Protein AF-A0A1Z8SU27-F1 (afdb_monomer)

Radius of gyration: 18.66 Å; Cα contacts (8 Å, |Δi|>4): 352; chains: 1; bounding box: 54×37×49 Å

Structure (mmCIF, N/CA/C/O backbone):
data_AF-A0A1Z8SU27-F1
#
_entry.id   AF-A0A1Z8SU27-F1
#
loop_
_atom_site.group_PDB
_atom_site.id
_atom_site.type_symbol
_atom_site.label_atom_id
_atom_site.label_alt_id
_atom_site.label_comp_id
_atom_site.label_asym_id
_atom_site.label_entity_id
_atom_site.label_seq_id
_atom_site.pdbx_PDB_ins_code
_atom_site.Cartn_x
_atom_site.Cartn_y
_atom_site.Cartn_z
_atom_site.occupancy
_atom_site.B_iso_or_equiv
_atom_site.auth_seq_id
_atom_site.auth_comp_id
_atom_site.auth_asym_id
_atom_site.auth_atom_id
_atom_site.pdbx_PDB_model_num
ATOM 1 N N . MET A 1 1 ? -2.869 22.147 20.233 1.00 48.53 1 MET A N 1
ATOM 2 C CA . MET A 1 1 ? -2.548 20.709 20.049 1.00 48.53 1 MET A CA 1
ATOM 3 C C . MET A 1 1 ? -3.812 19.847 19.937 1.00 48.53 1 MET A C 1
ATOM 5 O O . MET A 1 1 ? -3.926 19.130 18.954 1.00 48.53 1 MET A O 1
ATOM 9 N N . GLN A 1 2 ? -4.800 19.984 20.837 1.00 48.59 2 GLN A N 1
ATOM 10 C CA . GLN A 1 2 ? -6.097 19.274 20.761 1.00 48.59 2 GLN A CA 1
ATOM 11 C C . GLN A 1 2 ? -6.908 19.523 19.475 1.00 48.59 2 GLN A C 1
ATOM 13 O O . GLN A 1 2 ? -7.526 18.597 18.966 1.00 48.59 2 GLN A O 1
ATOM 18 N N . THR A 1 3 ? -6.896 20.736 18.916 1.00 48.44 3 THR A N 1
ATOM 19 C CA . THR A 1 3 ? -7.689 21.072 17.716 1.00 48.44 3 THR A CA 1
ATOM 20 C C . THR A 1 3 ? -7.152 20.412 16.448 1.00 48.44 3 THR A C 1
ATOM 22 O O . THR A 1 3 ? -7.935 19.928 15.641 1.00 48.44 3 THR A O 1
ATOM 25 N N . ILE A 1 4 ? -5.823 20.331 16.305 1.00 50.41 4 ILE A N 1
ATOM 26 C CA . ILE A 1 4 ? -5.171 19.597 15.210 1.00 50.41 4 ILE A CA 1
ATOM 27 C C . ILE A 1 4 ? -5.404 18.100 15.396 1.00 50.41 4 ILE A C 1
ATOM 29 O O . ILE A 1 4 ? -5.766 17.433 14.444 1.00 50.41 4 ILE A O 1
ATOM 33 N N . ASP A 1 5 ? -5.274 17.574 16.614 1.00 48.25 5 ASP A N 1
ATOM 34 C CA . ASP A 1 5 ? -5.512 16.153 16.887 1.00 48.25 5 ASP A CA 1
ATOM 35 C C . ASP A 1 5 ? -6.974 15.754 16.612 1.00 48.25 5 ASP A C 1
ATOM 37 O O . ASP A 1 5 ? -7.235 14.725 15.999 1.00 48.25 5 ASP A O 1
ATOM 41 N N . THR A 1 6 ? -7.931 16.614 16.970 1.00 51.00 6 THR A N 1
ATOM 42 C CA . THR A 1 6 ? -9.355 16.418 16.657 1.00 51.00 6 THR A CA 1
ATOM 43 C C . THR A 1 6 ? -9.593 16.514 15.152 1.00 51.00 6 THR A C 1
ATOM 45 O O . THR A 1 6 ? -10.175 15.602 14.584 1.00 51.00 6 THR A O 1
ATOM 48 N N . PHE A 1 7 ? -9.066 17.546 14.485 1.00 47.12 7 PHE A N 1
ATOM 49 C CA . PHE A 1 7 ? -9.164 17.722 13.033 1.00 47.12 7 PHE A CA 1
ATOM 50 C C . PHE A 1 7 ? -8.512 16.575 12.244 1.00 47.12 7 PHE A C 1
ATOM 52 O O . PHE A 1 7 ? -9.068 16.114 11.255 1.00 47.12 7 PHE A O 1
ATOM 59 N N . LEU A 1 8 ? -7.356 16.070 12.671 1.00 46.78 8 LEU A N 1
ATOM 60 C CA . LEU A 1 8 ? -6.697 14.921 12.049 1.00 46.78 8 LEU A CA 1
ATOM 61 C C . LEU A 1 8 ? -7.495 13.634 12.279 1.00 46.78 8 LEU A C 1
ATOM 63 O O . LEU A 1 8 ? -7.583 12.820 11.371 1.00 46.78 8 LEU A O 1
ATOM 67 N N . LYS A 1 9 ? -8.134 13.470 13.444 1.00 49.50 9 LYS A N 1
ATOM 68 C CA . LYS A 1 9 ? -9.037 12.341 13.728 1.00 49.50 9 LYS A CA 1
ATOM 69 C C . LYS A 1 9 ? -10.359 12.415 12.949 1.00 49.50 9 LYS A C 1
ATOM 71 O O . LYS A 1 9 ? -10.924 11.369 12.641 1.00 49.50 9 LYS A O 1
ATOM 76 N N . THR A 1 10 ? -10.869 13.614 12.646 1.00 45.91 10 THR A N 1
ATOM 77 C CA . THR A 1 10 ? -12.199 13.812 12.033 1.00 45.91 10 THR A CA 1
ATOM 78 C C . THR A 1 10 ? -12.185 14.123 10.536 1.00 45.91 10 THR A C 1
ATOM 80 O O . THR A 1 10 ? -13.142 13.782 9.844 1.00 45.91 10 THR A O 1
ATOM 83 N N . THR A 1 11 ? -11.151 14.798 10.031 1.00 38.44 11 THR A N 1
ATOM 84 C CA . THR A 1 11 ? -11.166 15.484 8.721 1.00 38.44 11 THR A CA 1
ATOM 85 C C . THR A 1 11 ? -10.191 14.890 7.717 1.00 38.44 11 THR A C 1
ATOM 87 O O . THR A 1 11 ? -10.484 14.874 6.524 1.00 38.44 11 THR A O 1
ATOM 90 N N . ILE A 1 12 ? -9.065 14.353 8.187 1.00 40.78 12 ILE A N 1
ATOM 91 C CA . ILE A 1 12 ? -8.285 13.380 7.429 1.00 40.78 12 ILE A CA 1
ATOM 92 C C . ILE A 1 12 ? -8.814 12.032 7.897 1.00 40.78 12 ILE A C 1
ATOM 94 O O . ILE A 1 12 ? -8.252 11.465 8.830 1.00 40.78 12 ILE A O 1
ATOM 98 N N . PRO A 1 13 ? -9.921 11.487 7.357 1.00 46.44 13 PRO A N 1
ATOM 99 C CA . PRO A 1 13 ? -10.170 10.084 7.617 1.00 46.44 13 PRO A CA 1
ATOM 100 C C . PRO A 1 13 ? -8.870 9.361 7.259 1.00 46.44 13 PRO A C 1
ATOM 102 O O . PRO A 1 13 ? -8.289 9.657 6.211 1.00 46.44 13 PRO A O 1
ATOM 105 N N . PHE A 1 14 ? -8.429 8.454 8.132 1.00 50.03 14 PHE A N 1
ATOM 106 C CA . PHE A 1 14 ? -7.248 7.570 8.057 1.00 50.03 14 PHE A CA 1
ATOM 107 C C . PHE A 1 14 ? -7.033 6.843 6.700 1.00 50.03 14 PHE A C 1
ATOM 109 O O . PHE A 1 14 ? -6.135 6.037 6.543 1.00 50.03 14 PHE A O 1
ATOM 116 N N . ARG A 1 15 ? -7.903 7.138 5.734 1.00 53.78 15 ARG A N 1
ATOM 117 C CA . ARG A 1 15 ? -8.095 6.688 4.363 1.00 53.78 15 ARG A CA 1
ATOM 118 C C . ARG A 1 15 ? -7.312 7.513 3.327 1.00 53.78 15 ARG A C 1
ATOM 120 O O . ARG A 1 15 ? -7.011 7.001 2.257 1.00 53.78 15 ARG A O 1
ATOM 127 N N . TRP A 1 16 ? -6.996 8.789 3.599 1.00 49.75 16 TRP A N 1
ATOM 128 C CA . TRP A 1 16 ? -6.222 9.627 2.656 1.00 49.75 16 TRP A CA 1
ATOM 129 C C . TRP A 1 16 ? -4.734 9.285 2.654 1.00 49.75 16 TRP A C 1
ATOM 131 O O . TRP A 1 16 ? -4.091 9.363 1.610 1.00 49.75 16 TRP A O 1
ATOM 141 N N . SER A 1 17 ? -4.187 8.879 3.800 1.00 55.53 17 SER A N 1
ATOM 142 C CA . SER A 1 17 ? -2.807 8.406 3.893 1.00 55.53 17 SER A CA 1
ATOM 143 C C . SER A 1 17 ? -2.608 7.112 3.103 1.00 55.53 17 SER A C 1
ATOM 145 O O . SER A 1 17 ? -1.554 6.928 2.514 1.00 55.53 17 SER A O 1
ATOM 147 N N . SER A 1 18 ? -3.641 6.288 2.927 1.00 69.12 18 SER A N 1
ATOM 148 C CA . SER A 1 18 ? -3.547 5.053 2.144 1.00 69.12 18 SER A CA 1
ATOM 149 C C . SER A 1 18 ? -3.312 5.290 0.646 1.00 69.12 18 SER A C 1
ATOM 151 O O . SER A 1 18 ? -2.768 4.421 -0.031 1.00 69.12 18 SER A O 1
ATOM 153 N N . VAL A 1 19 ? -3.617 6.488 0.122 1.00 74.38 19 VAL A N 1
ATOM 154 C CA . VAL A 1 19 ? -3.144 6.913 -1.211 1.00 74.38 19 VAL A CA 1
ATOM 155 C C . VAL A 1 19 ? -1.615 6.893 -1.256 1.00 74.38 19 VAL A C 1
ATOM 157 O O . VAL A 1 19 ? -1.043 6.431 -2.236 1.00 74.38 19 VAL A O 1
ATOM 160 N N . MET A 1 20 ? -0.943 7.326 -0.186 1.00 79.44 20 MET A N 1
ATOM 161 C CA . MET A 1 20 ? 0.520 7.295 -0.088 1.00 79.44 20 MET A CA 1
ATOM 162 C C . MET A 1 20 ? 1.054 5.868 -0.076 1.00 79.44 20 MET A C 1
ATOM 164 O O . MET A 1 20 ? 2.051 5.615 -0.741 1.00 79.44 20 MET A O 1
ATOM 168 N N . ALA A 1 21 ? 0.370 4.929 0.583 1.00 81.50 21 ALA A N 1
ATOM 169 C CA . ALA A 1 21 ? 0.755 3.522 0.534 1.00 81.50 21 ALA A CA 1
ATOM 170 C C . ALA A 1 21 ? 0.698 2.985 -0.907 1.00 81.50 21 ALA A C 1
ATOM 172 O O . ALA A 1 21 ? 1.681 2.439 -1.399 1.00 81.50 21 ALA A O 1
ATOM 173 N N . VAL A 1 22 ? -0.408 3.229 -1.622 1.00 81.75 22 VAL A N 1
ATOM 174 C CA . VAL A 1 22 ? -0.600 2.801 -3.022 1.00 81.75 22 VAL A CA 1
ATOM 175 C C . VAL A 1 22 ? 0.420 3.454 -3.962 1.00 81.75 22 VAL A C 1
ATOM 177 O O . VAL A 1 22 ? 1.033 2.775 -4.787 1.00 81.75 22 VAL A O 1
ATOM 180 N N . LEU A 1 23 ? 0.642 4.763 -3.832 1.00 82.75 23 LEU A N 1
ATOM 181 C CA . LEU A 1 23 ? 1.632 5.485 -4.633 1.00 82.75 23 LEU A CA 1
ATOM 182 C C . LEU A 1 23 ? 3.061 5.041 -4.305 1.00 82.75 23 LEU A C 1
ATOM 184 O O . LEU A 1 23 ? 3.859 4.858 -5.218 1.00 82.75 23 LEU A O 1
ATOM 188 N N . GLY A 1 24 ? 3.383 4.824 -3.031 1.00 84.94 24 GLY A N 1
ATOM 189 C CA . GLY A 1 24 ? 4.675 4.304 -2.593 1.00 84.94 24 GLY A CA 1
ATOM 190 C C . GLY A 1 24 ? 4.941 2.915 -3.167 1.00 84.94 24 GLY A C 1
ATOM 191 O O . GLY A 1 24 ? 5.993 2.687 -3.750 1.00 84.94 24 GLY A O 1
ATOM 192 N N . THR A 1 25 ? 3.954 2.022 -3.128 1.00 86.69 25 THR A N 1
ATOM 193 C CA . THR A 1 25 ? 4.009 0.697 -3.764 1.00 86.69 25 THR A CA 1
ATOM 194 C C . THR A 1 25 ? 4.262 0.778 -5.269 1.00 86.69 25 THR A C 1
ATOM 196 O O . THR A 1 25 ? 5.132 0.075 -5.783 1.00 86.69 25 THR A O 1
ATOM 199 N N . GLY A 1 26 ? 3.552 1.656 -5.985 1.00 84.81 26 GLY A N 1
ATOM 200 C CA . GLY A 1 26 ? 3.792 1.868 -7.415 1.00 84.81 26 GLY A CA 1
ATOM 201 C C . GLY A 1 26 ? 5.179 2.450 -7.701 1.00 84.81 26 GLY A C 1
ATOM 202 O O . GLY A 1 26 ? 5.826 2.057 -8.670 1.00 84.81 26 GLY A O 1
ATOM 203 N N . ALA A 1 27 ? 5.671 3.340 -6.839 1.00 85.81 27 ALA A N 1
ATOM 204 C CA . ALA A 1 27 ? 6.996 3.938 -6.960 1.00 85.81 27 ALA A CA 1
ATOM 205 C C . ALA A 1 27 ? 8.111 2.920 -6.674 1.00 85.81 27 ALA A C 1
ATOM 207 O O . ALA A 1 27 ? 9.101 2.888 -7.398 1.00 85.81 27 ALA A O 1
ATOM 208 N N . MET A 1 28 ? 7.937 2.034 -5.690 1.00 88.75 28 MET A N 1
ATOM 209 C CA . MET A 1 28 ? 8.855 0.917 -5.450 1.00 88.75 28 MET A CA 1
ATOM 210 C C . MET A 1 28 ? 8.963 0.005 -6.675 1.00 88.75 28 MET A C 1
ATOM 212 O O . MET A 1 28 ? 10.067 -0.361 -7.070 1.00 88.75 28 MET A O 1
ATOM 216 N N . ALA A 1 29 ? 7.830 -0.331 -7.300 1.00 86.19 29 ALA A N 1
ATOM 217 C CA . ALA A 1 29 ? 7.818 -1.122 -8.530 1.00 86.19 29 ALA A CA 1
ATOM 218 C C . ALA A 1 29 ? 8.519 -0.391 -9.685 1.00 86.19 29 ALA A C 1
ATOM 220 O O . ALA A 1 29 ? 9.207 -1.019 -10.482 1.00 86.19 29 ALA A O 1
ATOM 221 N N . ARG A 1 30 ? 8.380 0.937 -9.755 1.00 85.69 30 ARG A N 1
ATOM 222 C CA . ARG A 1 30 ? 9.016 1.765 -10.784 1.00 85.69 30 ARG A CA 1
ATOM 223 C C . ARG A 1 30 ? 10.534 1.845 -10.647 1.00 85.69 30 ARG A C 1
ATOM 225 O O . ARG A 1 30 ? 11.230 1.743 -11.648 1.00 85.69 30 ARG A O 1
ATOM 232 N N . TYR A 1 31 ? 11.025 2.116 -9.440 1.00 85.25 31 TYR A N 1
ATOM 233 C CA . TYR A 1 31 ? 12.432 2.464 -9.210 1.00 85.25 31 TYR A CA 1
ATOM 234 C C . TYR A 1 31 ? 13.285 1.273 -8.774 1.00 85.25 31 TYR A C 1
ATOM 236 O O . TYR A 1 31 ? 14.498 1.293 -8.934 1.00 85.25 31 TYR A O 1
ATOM 244 N N . GLY A 1 32 ? 12.673 0.217 -8.240 1.00 79.12 32 GLY A N 1
ATOM 245 C CA . GLY A 1 32 ? 13.415 -0.915 -7.699 1.00 79.12 32 GLY A CA 1
ATOM 246 C C . GLY A 1 32 ? 13.832 -1.981 -8.716 1.00 79.12 32 GLY A C 1
ATOM 247 O O . GLY A 1 32 ? 14.570 -2.898 -8.362 1.00 79.12 32 GLY A O 1
ATOM 248 N N . PHE A 1 33 ? 13.395 -1.905 -9.971 1.00 76.25 33 PHE A N 1
ATOM 249 C CA . PHE A 1 33 ? 13.730 -2.911 -10.982 1.00 76.25 33 PHE A CA 1
ATOM 250 C C . PHE A 1 33 ? 14.268 -2.251 -12.243 1.00 76.25 33 PHE A C 1
ATOM 252 O O . PHE A 1 33 ? 13.741 -1.240 -12.707 1.00 76.25 33 PHE A O 1
ATOM 259 N N . ILE A 1 34 ? 15.333 -2.837 -12.786 1.00 65.81 34 ILE A N 1
ATOM 260 C CA . ILE A 1 34 ? 15.985 -2.365 -14.003 1.00 65.81 34 ILE A CA 1
ATOM 261 C C . ILE A 1 34 ? 15.091 -2.764 -15.179 1.00 65.81 34 ILE A C 1
ATOM 263 O O . ILE A 1 34 ? 14.893 -3.948 -15.433 1.00 65.81 34 ILE A O 1
ATOM 267 N N . SER A 1 35 ? 14.533 -1.783 -15.886 1.00 62.25 35 SER A N 1
ATOM 268 C CA . SER A 1 35 ? 13.802 -2.032 -17.129 1.00 62.25 35 SER A CA 1
ATOM 269 C C . SER A 1 35 ? 14.654 -1.615 -18.321 1.00 62.25 35 SER A C 1
ATOM 271 O O . SER A 1 35 ? 14.887 -0.427 -18.540 1.00 62.25 35 SER A O 1
ATOM 273 N N . GLU A 1 36 ? 15.113 -2.596 -19.098 1.00 53.69 36 GLU A N 1
ATOM 274 C CA . GLU A 1 36 ? 15.841 -2.358 -20.351 1.00 53.69 36 GLU A CA 1
ATOM 275 C C . GLU A 1 36 ? 14.906 -2.205 -21.564 1.00 53.69 36 GLU A C 1
ATOM 277 O O . GLU A 1 36 ? 15.321 -1.688 -22.599 1.00 53.69 36 GLU A O 1
ATOM 282 N N . SER A 1 37 ? 13.640 -2.635 -21.461 1.00 54.59 37 SER A N 1
ATOM 283 C CA . SER A 1 37 ? 12.753 -2.797 -22.628 1.00 54.59 37 SER A CA 1
ATOM 284 C C . SER A 1 37 ? 11.360 -2.177 -22.502 1.00 54.59 37 SER A C 1
ATOM 286 O O . SER A 1 37 ? 10.660 -2.065 -23.508 1.00 54.59 37 SER A O 1
ATOM 288 N N . SER A 1 38 ? 10.943 -1.714 -21.321 1.00 53.34 38 SER A N 1
ATOM 289 C CA . SER A 1 38 ? 9.609 -1.142 -21.131 1.00 53.34 38 SER A CA 1
ATOM 290 C C . SER A 1 38 ? 9.687 0.284 -20.597 1.00 53.34 38 SER A C 1
ATOM 292 O O . SER A 1 38 ? 10.311 0.577 -19.579 1.00 53.34 38 SER A O 1
ATOM 294 N N . GLN A 1 39 ? 9.027 1.210 -21.291 1.00 62.00 39 GLN A N 1
ATOM 295 C CA . GLN A 1 39 ? 8.762 2.528 -20.732 1.00 62.00 39 GLN A CA 1
ATOM 296 C C . GLN A 1 39 ? 7.482 2.423 -19.892 1.00 62.00 39 GLN A C 1
ATOM 298 O O . GLN A 1 39 ? 6.396 2.383 -20.485 1.00 62.00 39 GLN A O 1
ATOM 303 N N . PRO A 1 40 ? 7.560 2.382 -18.544 1.00 68.19 40 PRO A N 1
ATOM 304 C CA . PRO A 1 40 ? 6.367 2.343 -17.708 1.00 68.19 40 PRO A CA 1
ATOM 305 C C . PRO A 1 40 ? 5.448 3.526 -18.032 1.00 68.19 40 PRO A C 1
ATOM 307 O O . PRO A 1 40 ? 5.871 4.543 -18.608 1.00 68.19 40 PRO A O 1
ATOM 310 N N . ILE A 1 41 ? 4.172 3.414 -17.649 1.00 73.44 41 ILE A N 1
ATOM 311 C CA . ILE A 1 41 ? 3.230 4.538 -17.739 1.00 73.44 41 ILE A CA 1
ATOM 312 C C . ILE A 1 41 ? 3.916 5.767 -17.111 1.00 73.44 41 ILE A C 1
ATOM 314 O O . ILE A 1 41 ? 4.534 5.637 -16.046 1.00 73.44 41 ILE A O 1
ATOM 318 N N . PRO A 1 42 ? 3.917 6.948 -17.761 1.00 81.25 42 PRO A N 1
ATOM 319 C CA . PRO A 1 42 ? 4.563 8.122 -17.195 1.00 81.25 42 PRO A CA 1
ATOM 320 C C . PRO A 1 42 ? 4.004 8.383 -15.797 1.00 81.25 42 PRO A C 1
ATOM 322 O O . PRO A 1 42 ? 2.789 8.467 -15.626 1.00 81.25 42 PRO A O 1
ATOM 325 N N . TRP A 1 43 ? 4.893 8.518 -14.810 1.00 78.56 43 TRP A N 1
ATOM 326 C CA . TRP A 1 43 ? 4.524 8.549 -13.393 1.00 78.56 43 TRP A CA 1
ATOM 327 C C . TRP A 1 43 ? 3.373 9.512 -13.046 1.00 78.56 43 TRP A C 1
ATOM 329 O O . TRP A 1 43 ? 2.485 9.099 -12.302 1.00 78.56 43 TRP A O 1
ATOM 339 N N . PRO A 1 44 ? 3.284 10.730 -13.627 1.00 80.75 44 PRO A N 1
ATOM 340 C CA . PRO A 1 44 ? 2.148 11.618 -13.379 1.00 80.75 44 PRO A CA 1
ATOM 341 C C . PRO A 1 44 ? 0.782 11.002 -13.719 1.00 80.75 44 PRO A C 1
ATOM 343 O O . PRO A 1 44 ? -0.184 11.239 -13.002 1.00 80.75 44 PRO A O 1
ATOM 346 N N . HIS A 1 45 ? 0.699 10.175 -14.767 1.00 80.06 45 HIS A N 1
ATOM 347 C CA . HIS A 1 45 ? -0.541 9.511 -15.179 1.00 80.06 45 HIS A CA 1
ATOM 348 C C . HIS A 1 45 ? -0.906 8.387 -14.203 1.00 80.06 45 HIS A C 1
ATOM 350 O O . HIS A 1 45 ? -2.052 8.308 -13.763 1.00 80.06 45 HIS A O 1
ATOM 356 N N . SER A 1 46 ? 0.074 7.571 -13.790 1.00 75.69 46 SER A N 1
ATOM 357 C CA . SER A 1 46 ? -0.127 6.538 -12.764 1.00 75.69 46 SER A CA 1
ATOM 358 C C . SER A 1 46 ? -0.586 7.159 -11.443 1.00 75.69 46 SER A C 1
ATOM 360 O O . SER A 1 46 ? -1.556 6.692 -10.853 1.00 75.69 46 SER A O 1
ATOM 362 N N . VAL A 1 47 ? 0.035 8.265 -11.013 1.00 80.62 47 VAL A N 1
ATOM 363 C CA . VAL A 1 47 ? -0.369 9.009 -9.808 1.00 80.62 47 VAL A CA 1
ATOM 364 C C . VAL A 1 47 ? -1.807 9.506 -9.923 1.00 80.62 47 VAL A C 1
ATOM 366 O O . VAL A 1 47 ? -2.590 9.335 -8.987 1.00 80.62 47 VAL A O 1
ATOM 369 N N . PHE A 1 48 ? -2.169 10.097 -11.063 1.00 79.81 48 PHE A N 1
ATOM 370 C CA . PHE A 1 48 ? -3.493 10.676 -11.282 1.00 79.81 48 PHE A CA 1
ATOM 371 C C . PHE A 1 48 ? -4.599 9.615 -11.224 1.00 79.81 48 PHE A C 1
ATOM 373 O O . PHE A 1 48 ? -5.606 9.798 -10.535 1.00 79.81 48 PHE A O 1
ATOM 380 N N . VAL A 1 49 ? -4.384 8.473 -11.880 1.00 78.00 49 VAL A N 1
ATOM 381 C CA . VAL A 1 49 ? -5.327 7.346 -11.900 1.00 78.00 49 VAL A CA 1
ATOM 382 C C . VAL A 1 49 ? -5.412 6.679 -10.526 1.00 78.00 49 VAL A C 1
ATOM 384 O O . VAL A 1 49 ? -6.505 6.582 -9.963 1.00 78.00 49 VAL A O 1
ATOM 387 N N . LEU A 1 50 ? -4.278 6.278 -9.943 1.00 77.88 50 LEU A N 1
ATOM 388 C CA . LEU A 1 50 ? -4.242 5.564 -8.661 1.00 77.88 50 LEU A CA 1
ATOM 389 C C . LEU A 1 50 ? -4.835 6.401 -7.525 1.00 77.88 50 LEU A C 1
ATOM 391 O O . LEU A 1 50 ? -5.630 5.883 -6.738 1.00 77.88 50 LEU A O 1
ATOM 395 N N . SER A 1 51 ? -4.526 7.699 -7.467 1.00 79.62 51 SER A N 1
ATOM 396 C CA . SER A 1 51 ? -5.095 8.596 -6.452 1.00 79.62 51 SER A CA 1
ATOM 397 C C . SER A 1 51 ? -6.611 8.714 -6.608 1.00 79.62 51 SER A C 1
ATOM 399 O O . SER A 1 51 ? -7.344 8.561 -5.633 1.00 79.62 51 SER A O 1
ATOM 401 N N . SER A 1 52 ? -7.101 8.914 -7.835 1.00 77.69 52 SER A N 1
ATOM 402 C CA . SER A 1 52 ? -8.537 9.084 -8.099 1.00 77.69 52 SER A CA 1
ATOM 403 C C . SER A 1 52 ? -9.350 7.843 -7.723 1.00 77.69 52 SER A C 1
ATOM 405 O O . SER A 1 52 ? -10.404 7.958 -7.094 1.00 77.69 52 SER A O 1
ATOM 407 N N . PHE A 1 53 ? -8.849 6.647 -8.044 1.00 73.94 53 PHE A N 1
ATOM 408 C CA . PHE A 1 53 ? -9.520 5.397 -7.682 1.00 73.94 53 PHE A CA 1
ATOM 409 C C . PHE A 1 53 ? -9.422 5.057 -6.206 1.00 73.94 53 PHE A C 1
ATOM 411 O O . PHE A 1 53 ? -10.403 4.587 -5.635 1.00 73.94 53 PHE A O 1
ATOM 418 N N . THR A 1 54 ? -8.281 5.327 -5.574 1.00 75.81 54 THR A N 1
ATOM 419 C CA . THR A 1 54 ? -8.137 5.127 -4.129 1.00 75.81 54 THR A CA 1
ATOM 420 C C . THR A 1 54 ? -9.176 5.973 -3.388 1.00 75.81 54 THR A C 1
ATOM 422 O O . THR A 1 54 ? -9.906 5.457 -2.543 1.00 75.81 54 THR A O 1
ATOM 425 N N . LEU A 1 55 ? -9.359 7.238 -3.784 1.00 75.00 55 LEU A N 1
ATOM 426 C CA . LEU A 1 55 ? -10.399 8.104 -3.218 1.00 75.00 55 LEU A CA 1
ATOM 427 C C . LEU A 1 55 ? -11.816 7.586 -3.472 1.00 75.00 55 LEU A C 1
ATOM 429 O O . LEU A 1 55 ? -12.621 7.548 -2.541 1.00 75.00 55 LEU A O 1
ATOM 433 N N . LEU A 1 56 ? -12.122 7.160 -4.701 1.00 75.88 56 LEU A N 1
ATOM 434 C CA . LEU A 1 56 ? -13.420 6.572 -5.041 1.00 75.88 56 LEU A CA 1
ATOM 435 C C . LEU A 1 56 ? -13.739 5.354 -4.162 1.00 75.88 56 LEU A C 1
ATOM 437 O O . LEU A 1 56 ? -14.824 5.274 -3.584 1.00 75.88 56 LEU A O 1
ATOM 441 N N . ILE A 1 57 ? -12.790 4.428 -4.040 1.00 73.19 57 ILE A N 1
ATOM 442 C CA . ILE A 1 57 ? -12.946 3.195 -3.267 1.00 73.19 57 ILE A CA 1
ATOM 443 C C . ILE A 1 57 ? -13.200 3.507 -1.792 1.00 73.19 57 ILE A C 1
ATOM 445 O O . ILE A 1 57 ? -14.138 2.969 -1.204 1.00 73.19 57 ILE A O 1
ATOM 449 N N . TYR A 1 58 ? -12.440 4.427 -1.200 1.00 72.06 58 TYR A N 1
ATOM 450 C CA . TYR A 1 58 ? -12.649 4.798 0.198 1.00 72.06 58 TYR A CA 1
ATOM 451 C C . TYR A 1 58 ? -13.982 5.502 0.456 1.00 72.06 58 TYR A C 1
ATOM 453 O O . TYR A 1 58 ? -14.543 5.343 1.547 1.00 72.06 58 TYR A O 1
ATOM 461 N N . GLN A 1 59 ? -14.504 6.264 -0.510 1.00 70.56 59 GLN A N 1
ATOM 462 C CA . GLN A 1 59 ? -15.848 6.845 -0.415 1.00 70.56 59 GLN A CA 1
ATOM 463 C C . GLN A 1 59 ? -16.930 5.767 -0.512 1.00 70.56 59 GLN A C 1
ATOM 465 O O . GLN A 1 59 ? -17.865 5.770 0.293 1.00 70.56 59 GLN A O 1
ATOM 470 N N . LEU A 1 60 ? -16.782 4.819 -1.443 1.00 71.56 60 LEU A N 1
ATOM 471 C CA . LEU A 1 60 ? -17.696 3.686 -1.600 1.00 71.56 60 LEU A CA 1
ATOM 472 C C . LEU A 1 60 ? -17.764 2.862 -0.313 1.00 71.56 60 LEU A C 1
ATOM 474 O O . LEU A 1 60 ? -18.845 2.621 0.219 1.00 71.56 60 LEU A O 1
ATOM 478 N N . ASP A 1 61 ? -16.603 2.513 0.232 1.00 67.62 61 ASP A N 1
ATOM 479 C CA . ASP A 1 61 ? -16.470 1.802 1.497 1.00 67.62 61 ASP A CA 1
ATOM 480 C C . ASP A 1 61 ? -17.182 2.515 2.659 1.00 67.62 61 ASP A C 1
ATOM 482 O O . ASP A 1 61 ? -17.893 1.901 3.454 1.00 67.62 61 ASP A O 1
ATOM 486 N N . SER A 1 62 ? -17.032 3.839 2.733 1.00 65.69 62 SER A N 1
ATOM 487 C CA . SER A 1 62 ? -17.653 4.652 3.779 1.00 65.69 62 SER A CA 1
ATOM 488 C C . SER A 1 62 ? -19.179 4.601 3.740 1.00 65.69 62 SER A C 1
ATOM 490 O O . SER A 1 62 ? -19.835 4.660 4.779 1.00 65.69 62 SER A O 1
ATOM 492 N N . ILE A 1 63 ? -19.746 4.519 2.538 1.00 66.38 63 ILE A N 1
ATOM 493 C CA . ILE A 1 63 ? -21.191 4.427 2.329 1.00 66.38 63 ILE A CA 1
ATOM 494 C C . ILE A 1 63 ? -21.681 3.020 2.664 1.00 66.38 63 ILE A C 1
ATOM 496 O O . ILE A 1 63 ? -22.687 2.892 3.357 1.00 66.38 63 ILE A O 1
ATOM 500 N N . LEU A 1 64 ? -20.954 1.978 2.249 1.00 67.00 64 LEU A N 1
ATOM 501 C CA . LEU A 1 64 ? -21.302 0.588 2.556 1.00 67.00 64 LEU A CA 1
ATOM 502 C C . LEU A 1 64 ? -21.343 0.323 4.069 1.00 67.00 64 LEU A C 1
ATOM 504 O O . LEU A 1 64 ? -22.341 -0.196 4.561 1.00 67.00 64 LEU A O 1
ATOM 508 N N . GLY A 1 65 ? -20.341 0.777 4.830 1.00 62.84 65 GLY A N 1
ATOM 509 C CA . GLY A 1 65 ? -20.337 0.610 6.292 1.00 62.84 65 GLY A CA 1
ATOM 510 C C . GLY A 1 65 ? -21.474 1.352 7.017 1.00 62.84 65 GLY A C 1
ATOM 511 O O . GLY A 1 65 ? -21.937 0.924 8.076 1.00 62.84 65 GLY A O 1
ATOM 512 N N . LEU A 1 66 ? -21.971 2.454 6.445 1.00 62.56 66 LEU A N 1
ATOM 513 C CA . LEU A 1 66 ? -23.141 3.164 6.973 1.00 62.56 66 LEU A CA 1
ATOM 514 C C . LEU A 1 66 ? -24.455 2.436 6.665 1.00 62.56 66 LEU A C 1
ATOM 516 O O . LEU A 1 66 ? -25.359 2.431 7.497 1.00 62.56 66 LEU A O 1
ATOM 520 N N . LEU A 1 67 ? -24.562 1.816 5.489 1.00 63.75 67 LEU A N 1
ATOM 521 C CA . LEU A 1 67 ? -25.743 1.045 5.090 1.00 63.75 67 LEU A CA 1
ATOM 522 C C . LEU A 1 67 ? -25.924 -0.219 5.941 1.00 63.75 67 LEU A C 1
ATOM 524 O O . LEU A 1 67 ? -27.056 -0.623 6.192 1.00 63.75 67 LEU A O 1
ATOM 528 N N . GLU A 1 68 ? -24.832 -0.806 6.434 1.00 62.03 68 GLU A N 1
ATOM 529 C CA . GLU A 1 68 ? -24.872 -1.957 7.345 1.00 62.03 68 GLU A CA 1
ATOM 530 C C . GLU A 1 68 ? -25.319 -1.600 8.774 1.00 62.03 68 GLU A C 1
ATOM 532 O O . GLU A 1 68 ? -25.750 -2.483 9.515 1.00 62.03 68 GLU A O 1
ATOM 537 N N . SER A 1 69 ? -25.225 -0.329 9.191 1.00 54.28 69 SER A N 1
ATOM 538 C CA . SER A 1 69 ? -25.303 0.042 10.611 1.00 54.28 69 SER A CA 1
ATOM 539 C C . SER A 1 69 ? -26.618 0.671 11.096 1.00 54.28 69 SER A C 1
ATOM 541 O O . SER A 1 69 ? -26.770 0.708 12.317 1.00 54.28 69 SER A O 1
ATOM 543 N N . ARG A 1 70 ? -27.565 1.119 10.234 1.00 53.69 70 ARG A N 1
ATOM 544 C CA . ARG A 1 70 ? -28.991 1.487 10.546 1.00 53.69 70 ARG A CA 1
ATOM 545 C C . ARG A 1 70 ? -29.693 2.243 9.386 1.00 53.69 70 ARG A C 1
ATOM 547 O O . ARG A 1 70 ? -29.009 2.691 8.468 1.00 53.69 70 ARG A O 1
ATOM 554 N N . PRO A 1 71 ? -31.040 2.432 9.407 1.00 52.59 71 PRO A N 1
ATOM 555 C CA . PRO A 1 71 ? -31.762 3.133 8.345 1.00 52.59 71 PRO A CA 1
ATOM 556 C C . PRO A 1 71 ? -31.406 4.623 8.287 1.00 52.59 71 PRO A C 1
ATOM 558 O O . PRO A 1 71 ? -31.092 5.281 9.278 1.00 52.59 71 PRO A O 1
ATOM 561 N N . VAL A 1 72 ? -31.437 5.136 7.068 1.00 53.72 72 VAL A N 1
ATOM 562 C CA . VAL A 1 72 ? -30.583 6.214 6.585 1.00 53.72 72 VAL A CA 1
ATOM 563 C C . VAL A 1 72 ? -31.211 7.612 6.705 1.00 53.72 72 VAL A C 1
ATOM 565 O O . VAL A 1 72 ? -32.271 7.871 6.142 1.00 53.72 72 VAL A O 1
ATOM 568 N N . SER A 1 73 ? -30.496 8.543 7.350 1.00 58.06 73 SER A N 1
ATOM 569 C CA . SER A 1 73 ? -30.792 9.986 7.425 1.00 58.06 73 SER A CA 1
ATOM 570 C C . SER A 1 73 ? -30.074 10.812 6.331 1.00 58.06 73 SER A C 1
ATOM 572 O O . SER A 1 73 ? -29.314 10.285 5.513 1.00 58.06 73 SER A O 1
ATOM 574 N N . ALA A 1 74 ? -30.282 12.138 6.316 1.00 53.53 74 ALA A N 1
ATOM 575 C CA . ALA A 1 74 ? -29.722 13.100 5.350 1.00 53.53 74 ALA A CA 1
ATOM 576 C C . ALA A 1 74 ? -28.189 13.019 5.131 1.00 53.53 74 ALA A C 1
ATOM 578 O O . ALA A 1 74 ? -27.703 13.421 4.070 1.00 53.53 74 ALA A O 1
ATOM 579 N N . LEU A 1 75 ? -27.436 12.449 6.081 1.00 56.44 75 LEU A N 1
ATOM 580 C CA . LEU A 1 75 ? -25.981 12.259 6.004 1.00 56.44 75 LEU A CA 1
ATOM 581 C C . LEU A 1 75 ? -25.551 11.401 4.795 1.00 56.44 75 LEU A C 1
ATOM 583 O O . LEU A 1 75 ? -24.523 11.658 4.169 1.00 56.44 75 LEU A O 1
ATOM 587 N N . ILE A 1 76 ? -26.360 10.408 4.423 1.00 61.00 76 ILE A N 1
ATOM 588 C CA . ILE A 1 76 ? -26.040 9.477 3.328 1.00 61.00 76 ILE A CA 1
ATOM 589 C C . ILE A 1 76 ? -26.358 10.090 1.965 1.00 61.00 76 ILE A C 1
ATOM 591 O O . ILE A 1 76 ? -25.627 9.839 1.009 1.00 61.00 76 ILE A O 1
ATOM 595 N N . LYS A 1 77 ? -27.358 10.984 1.872 1.00 60.41 77 LYS A N 1
ATOM 596 C CA . LYS A 1 77 ? -27.595 11.781 0.652 1.00 60.41 77 LYS A CA 1
ATOM 597 C C . LYS A 1 77 ? -26.390 12.667 0.319 1.00 60.41 77 LYS A C 1
ATOM 599 O O . LYS A 1 77 ? -26.025 12.772 -0.850 1.00 60.41 77 LYS A O 1
ATOM 604 N N . GLY A 1 78 ? -25.752 13.267 1.329 1.00 59.97 78 GLY A N 1
ATOM 605 C CA . GLY A 1 78 ? -24.519 14.042 1.155 1.00 59.97 78 GLY A CA 1
ATOM 606 C C . GLY A 1 78 ? -23.362 13.188 0.628 1.00 59.97 78 GLY A C 1
ATOM 607 O O . GLY A 1 78 ? -22.728 13.555 -0.358 1.00 59.97 78 GLY A O 1
ATOM 608 N N . ARG A 1 79 ? -23.132 12.010 1.222 1.00 67.44 79 ARG A N 1
ATOM 609 C CA . ARG A 1 79 ? -22.056 11.091 0.805 1.00 67.44 79 ARG A CA 1
ATOM 610 C C . ARG A 1 79 ? -22.285 10.464 -0.573 1.00 67.44 79 ARG A C 1
ATOM 612 O O . ARG A 1 79 ? -21.332 10.335 -1.331 1.00 67.44 79 ARG A O 1
ATOM 619 N N . HIS A 1 80 ? -23.529 10.172 -0.957 1.00 69.19 80 HIS A N 1
ATOM 620 C CA . HIS A 1 80 ? -23.850 9.695 -2.310 1.00 69.19 80 HIS A CA 1
ATOM 621 C C . HIS A 1 80 ? -23.441 10.685 -3.406 1.00 69.19 80 HIS A C 1
ATOM 623 O O . HIS A 1 80 ? -22.922 10.274 -4.440 1.00 69.19 80 HIS A O 1
ATOM 629 N N . ARG A 1 81 ? -23.639 11.991 -3.184 1.00 71.25 81 ARG A N 1
ATOM 630 C CA . ARG A 1 81 ? -23.204 13.025 -4.138 1.00 71.25 81 ARG A CA 1
ATOM 631 C C . ARG A 1 81 ? -21.684 13.041 -4.293 1.00 71.25 81 ARG A C 1
ATOM 633 O O . ARG A 1 81 ? -21.197 13.120 -5.415 1.00 71.25 81 ARG A O 1
ATOM 640 N N . TRP A 1 82 ? -20.952 12.900 -3.187 1.00 70.94 82 TRP A N 1
ATOM 641 C CA . TRP A 1 82 ? -19.493 12.777 -3.208 1.00 70.94 82 TRP A CA 1
ATOM 642 C C . TRP A 1 82 ? -19.020 11.511 -3.920 1.00 70.94 82 TRP A C 1
ATOM 644 O O . TRP A 1 82 ? -18.086 11.591 -4.704 1.00 70.94 82 TRP A O 1
ATOM 654 N N . LEU A 1 83 ? -19.691 10.373 -3.726 1.00 75.00 83 LEU A N 1
ATOM 655 C CA . LEU A 1 83 ? -19.379 9.137 -4.448 1.00 75.00 83 LEU A CA 1
ATOM 656 C C . LEU A 1 83 ? -19.542 9.303 -5.963 1.00 75.00 83 LEU A C 1
ATOM 658 O O . LEU A 1 83 ? -18.653 8.921 -6.719 1.00 75.00 83 LEU A O 1
ATOM 662 N N . ILE A 1 84 ? -20.656 9.900 -6.400 1.00 75.06 84 ILE A N 1
ATOM 663 C CA . ILE A 1 84 ? -20.909 10.185 -7.820 1.00 75.06 84 ILE A CA 1
ATOM 664 C C . ILE A 1 84 ? -19.824 11.116 -8.370 1.00 75.06 84 ILE A C 1
ATOM 666 O O . ILE A 1 84 ? -19.265 10.850 -9.431 1.00 75.06 84 ILE A O 1
ATOM 670 N N . PHE A 1 85 ? -19.480 12.169 -7.628 1.00 77.19 85 PHE A N 1
ATOM 671 C CA . PHE A 1 85 ? -18.423 13.103 -8.006 1.00 77.19 85 PHE A CA 1
ATOM 672 C C . PHE A 1 85 ? -17.048 12.425 -8.110 1.00 77.19 85 PHE A C 1
ATOM 674 O O . PHE A 1 85 ? -16.368 12.578 -9.121 1.00 77.19 85 PHE A O 1
ATOM 681 N N . SER A 1 86 ? -16.649 11.619 -7.121 1.00 76.50 86 SER A N 1
ATOM 682 C CA . SER A 1 86 ? -15.395 10.854 -7.155 1.00 76.50 86 SER A CA 1
ATOM 683 C C . SER A 1 86 ? -15.366 9.840 -8.297 1.00 76.50 86 SER A C 1
ATOM 685 O O . SER A 1 86 ? -14.319 9.641 -8.907 1.00 76.50 86 SER A O 1
ATOM 687 N N . CYS A 1 87 ? -16.506 9.225 -8.621 1.00 80.25 87 CYS A N 1
ATOM 688 C CA . CYS A 1 87 ? -16.624 8.303 -9.748 1.00 80.25 87 CYS A CA 1
ATOM 689 C C . CYS A 1 87 ? -16.418 9.041 -11.073 1.00 80.25 87 CYS A C 1
ATOM 691 O O . CYS A 1 87 ? -15.633 8.601 -11.909 1.00 80.25 87 CYS A O 1
ATOM 693 N N . PHE A 1 88 ? -17.050 10.205 -11.225 1.00 81.38 88 PHE A N 1
ATOM 694 C CA . PHE A 1 88 ? -16.883 11.059 -12.394 1.00 81.38 88 PHE A CA 1
ATOM 695 C C . PHE A 1 88 ? -15.433 11.534 -12.563 1.00 81.38 88 PHE A C 1
ATOM 697 O O . PHE A 1 88 ? -14.892 11.441 -13.662 1.00 81.38 88 PHE A O 1
ATOM 704 N N . ILE A 1 89 ? -14.773 11.955 -11.476 1.00 80.12 89 ILE A N 1
ATOM 705 C CA . ILE A 1 89 ? -13.341 12.289 -11.494 1.00 80.12 89 ILE A CA 1
ATOM 706 C C . ILE A 1 89 ? -12.521 11.083 -11.951 1.00 80.12 89 ILE A C 1
ATOM 708 O O . ILE A 1 89 ? -11.763 11.207 -12.906 1.00 80.12 89 ILE A O 1
ATOM 712 N N . ALA A 1 90 ? -12.686 9.913 -11.327 1.00 80.50 90 ALA A N 1
ATOM 713 C CA . ALA A 1 90 ? -11.919 8.721 -11.687 1.00 80.50 90 ALA A CA 1
ATOM 714 C C . ALA A 1 90 ? -12.097 8.337 -13.166 1.00 80.50 90 ALA A C 1
ATOM 716 O O . ALA A 1 90 ? -11.119 7.991 -13.834 1.00 80.50 90 ALA A O 1
ATOM 717 N N . LEU A 1 91 ? -13.314 8.465 -13.705 1.00 82.00 91 LEU A N 1
ATOM 718 C CA . LEU A 1 91 ? -13.610 8.232 -15.120 1.00 82.00 91 LEU A CA 1
ATOM 719 C C . LEU A 1 91 ? -12.928 9.251 -16.038 1.00 82.00 91 LEU A C 1
ATOM 721 O O . LEU A 1 91 ? -12.312 8.841 -17.024 1.00 82.00 91 LEU A O 1
ATOM 725 N N . ILE A 1 92 ? -12.983 10.548 -15.717 1.00 81.19 92 ILE A N 1
ATOM 726 C CA . ILE A 1 92 ? -12.274 11.590 -16.480 1.00 81.19 92 ILE A CA 1
ATOM 727 C C . ILE A 1 92 ? -10.774 11.317 -16.470 1.00 81.19 92 ILE A C 1
ATOM 729 O O . ILE A 1 92 ? -10.159 11.298 -17.532 1.00 81.19 92 ILE A O 1
ATOM 733 N N . CYS A 1 93 ? -10.193 11.064 -15.296 1.00 81.62 93 CYS A N 1
ATOM 734 C CA . CYS A 1 93 ? -8.765 10.808 -15.141 1.00 81.62 93 CYS A CA 1
ATOM 735 C C . CYS A 1 93 ? -8.315 9.610 -15.980 1.00 81.62 93 CYS A C 1
ATOM 737 O O . CYS A 1 93 ? -7.320 9.696 -16.697 1.00 81.62 93 CYS A O 1
ATOM 739 N N . SER A 1 94 ? -9.080 8.518 -15.934 1.00 78.88 94 SER A N 1
ATOM 740 C CA . SER A 1 94 ? -8.807 7.301 -16.706 1.00 78.88 94 SER A CA 1
ATOM 741 C C . SER A 1 94 ? -8.909 7.549 -18.205 1.00 78.88 94 SER A C 1
ATOM 743 O O . SER A 1 94 ? -8.001 7.201 -18.950 1.00 78.88 94 SER A O 1
ATOM 745 N N . THR A 1 95 ? -9.988 8.201 -18.639 1.00 81.50 95 THR A N 1
ATOM 746 C CA . THR A 1 95 ? -10.250 8.497 -20.052 1.00 81.50 95 THR A CA 1
ATOM 747 C C . THR A 1 95 ? -9.177 9.421 -20.622 1.00 81.50 95 THR A C 1
ATOM 749 O O . THR A 1 95 ? -8.614 9.139 -21.675 1.00 81.50 95 THR A O 1
ATOM 752 N N . TYR A 1 96 ? -8.831 10.481 -19.890 1.00 81.94 96 TYR A N 1
ATOM 753 C CA . TYR A 1 96 ? -7.755 11.405 -20.242 1.00 81.94 96 TYR A CA 1
ATOM 754 C C . TYR A 1 96 ? -6.412 10.681 -20.389 1.00 81.94 96 TYR A C 1
ATOM 756 O O . TYR A 1 96 ? -5.708 10.876 -21.377 1.00 81.94 96 TYR A O 1
ATOM 764 N N . CYS A 1 97 ? -6.084 9.784 -19.455 1.00 79.31 97 CYS A N 1
ATOM 765 C CA . CYS A 1 97 ? -4.861 8.990 -19.534 1.00 79.31 97 CYS A CA 1
ATOM 766 C C . CYS A 1 97 ? -4.877 8.016 -20.723 1.00 79.31 97 CYS A C 1
ATOM 768 O O . CYS A 1 97 ? -3.866 7.898 -21.407 1.00 79.31 97 CYS A O 1
ATOM 770 N N . CYS A 1 98 ? -6.009 7.375 -21.030 1.00 78.56 98 CYS A N 1
ATOM 771 C CA . CYS A 1 98 ? -6.144 6.518 -22.213 1.00 78.56 98 CYS A CA 1
ATOM 772 C C . CYS A 1 98 ? -5.928 7.275 -23.534 1.00 78.56 98 CYS A C 1
ATOM 774 O O . CYS A 1 98 ? -5.407 6.685 -24.475 1.00 78.56 98 CYS A O 1
ATOM 776 N N . PHE A 1 99 ? -6.308 8.556 -23.612 1.00 80.56 99 PHE A N 1
ATOM 777 C CA . PHE A 1 99 ? -6.101 9.384 -24.807 1.00 80.56 99 PHE A CA 1
ATOM 778 C C . PHE A 1 99 ? -4.654 9.853 -24.991 1.00 80.56 99 PHE A C 1
ATOM 780 O O . PHE A 1 99 ? -4.230 10.082 -26.121 1.00 80.56 99 PHE A O 1
ATOM 787 N N . LEU A 1 100 ? -3.903 10.018 -23.900 1.00 80.19 100 LEU A N 1
ATOM 788 C CA . LEU A 1 100 ? -2.519 10.499 -23.947 1.00 80.19 100 LEU A CA 1
ATOM 789 C C . LEU A 1 100 ? -1.482 9.381 -24.067 1.00 80.19 100 LEU A C 1
ATOM 791 O O . LEU A 1 100 ? -0.343 9.638 -24.459 1.00 80.19 100 LEU A O 1
ATOM 795 N N . LEU A 1 101 ? -1.844 8.154 -23.697 1.00 77.50 101 LEU A N 1
ATOM 796 C CA . LEU A 1 101 ? -0.925 7.026 -23.713 1.00 77.50 101 LEU A CA 1
ATOM 797 C C . LEU A 1 101 ? -0.860 6.367 -25.100 1.00 77.50 101 LEU A C 1
ATOM 799 O O . LEU A 1 101 ? -1.894 6.163 -25.737 1.00 77.50 101 LEU A O 1
ATOM 803 N N . PRO A 1 102 ? 0.340 5.959 -25.555 1.00 77.56 102 PRO A N 1
ATOM 804 C CA . PRO A 1 102 ? 0.475 5.047 -26.687 1.00 77.56 102 PRO A CA 1
ATOM 805 C C . PRO A 1 102 ? -0.318 3.755 -26.445 1.00 77.56 102 PRO A C 1
ATOM 807 O O . PRO A 1 102 ? -0.390 3.285 -25.308 1.00 77.56 102 PRO A O 1
ATOM 810 N N . SER A 1 103 ? -0.847 3.147 -27.511 1.00 73.94 103 SER A N 1
ATOM 811 C CA . SER A 1 103 ? -1.705 1.947 -27.460 1.00 73.94 103 SER A CA 1
ATOM 812 C C . SER A 1 103 ? -1.126 0.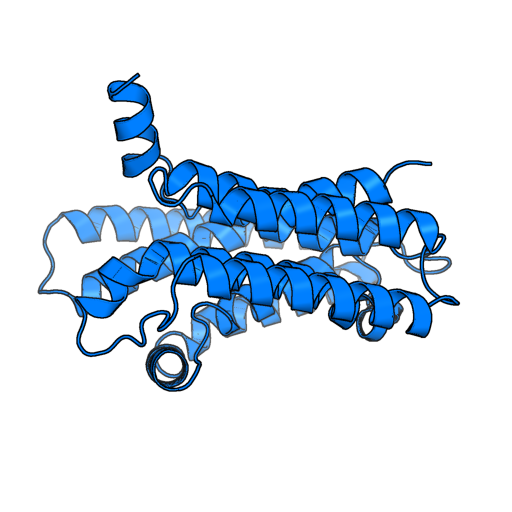803 -26.619 1.00 73.94 103 SER A C 1
ATOM 814 O O . SER A 1 103 ? -1.851 0.171 -25.851 1.00 73.94 103 SER A O 1
ATOM 816 N N . GLU A 1 104 ? 0.188 0.589 -26.698 1.00 71.50 104 GLU A N 1
ATOM 817 C CA . GLU A 1 104 ? 0.926 -0.412 -25.916 1.00 71.50 104 GLU A CA 1
ATOM 818 C C . GLU A 1 104 ? 0.806 -0.190 -24.397 1.00 71.50 104 GLU A C 1
ATOM 820 O O . GLU A 1 104 ? 0.719 -1.146 -23.629 1.00 71.50 104 GLU A O 1
ATOM 825 N N . ARG A 1 105 ? 0.731 1.068 -23.943 1.00 72.88 105 ARG A N 1
ATOM 826 C CA . ARG A 1 105 ? 0.603 1.425 -22.516 1.00 72.88 105 ARG A CA 1
ATOM 827 C C . ARG A 1 105 ? -0.844 1.493 -22.050 1.00 72.88 105 ARG A C 1
ATOM 829 O O . ARG A 1 105 ? -1.119 1.277 -20.869 1.00 72.88 105 ARG A O 1
ATOM 836 N N . THR A 1 106 ? -1.774 1.743 -22.967 1.00 75.69 106 THR A N 1
ATOM 837 C CA . THR A 1 106 ? -3.216 1.707 -22.692 1.00 75.69 106 THR A CA 1
ATOM 838 C C . THR A 1 106 ? -3.666 0.307 -22.266 1.00 75.69 106 THR A C 1
ATOM 840 O O . THR A 1 106 ? -4.562 0.183 -21.429 1.00 75.69 106 THR A O 1
ATOM 843 N N . GLY A 1 107 ? -3.000 -0.751 -22.749 1.00 75.88 107 GLY A N 1
ATOM 844 C CA . GLY A 1 107 ? -3.212 -2.128 -22.287 1.00 75.88 107 GLY A CA 1
ATOM 845 C C . GLY A 1 107 ? -2.930 -2.310 -20.790 1.00 75.88 107 GLY A C 1
ATOM 846 O O . GLY A 1 107 ? -3.781 -2.818 -20.060 1.00 75.88 107 GLY A O 1
ATOM 847 N N . TYR A 1 108 ? -1.789 -1.821 -20.298 1.00 74.00 108 TYR A N 1
ATOM 848 C CA . TYR A 1 108 ? -1.426 -1.912 -18.875 1.00 74.00 108 TYR A CA 1
ATOM 849 C C . TYR A 1 108 ? -2.329 -1.071 -17.976 1.00 74.00 108 TYR A C 1
ATOM 851 O O . TYR A 1 108 ? -2.741 -1.526 -16.906 1.00 74.00 108 TYR A O 1
ATOM 859 N N . LEU A 1 109 ? -2.711 0.122 -18.441 1.00 77.31 109 LEU A N 1
ATOM 860 C CA . LEU A 1 109 ? -3.718 0.933 -17.764 1.00 77.31 109 LEU A CA 1
ATOM 861 C C . LEU A 1 109 ? -5.047 0.169 -17.666 1.00 77.31 109 LEU A C 1
ATOM 863 O O . LEU A 1 109 ? -5.629 0.100 -16.588 1.00 77.31 109 LEU A O 1
ATOM 867 N N . SER A 1 110 ? -5.487 -0.471 -18.752 1.00 79.12 110 SER A N 1
ATOM 868 C CA . SER A 1 110 ? -6.731 -1.250 -18.791 1.00 79.12 110 SER A CA 1
ATOM 869 C C . SER A 1 110 ? -6.711 -2.438 -17.829 1.00 79.12 110 SER A C 1
ATOM 871 O O . SER A 1 110 ? -7.693 -2.656 -17.124 1.00 79.12 110 SER A O 1
ATOM 873 N N . ILE A 1 111 ? -5.596 -3.169 -17.727 1.00 77.75 111 ILE A N 1
ATOM 874 C CA . ILE A 1 111 ? -5.439 -4.255 -16.742 1.00 77.75 111 ILE A CA 1
ATOM 875 C C . ILE A 1 111 ? -5.569 -3.705 -15.319 1.00 77.75 111 ILE A C 1
ATOM 877 O O . ILE A 1 111 ? -6.326 -4.248 -14.514 1.00 77.75 111 ILE A O 1
ATOM 881 N N . GLY A 1 112 ? -4.897 -2.594 -15.012 1.00 73.38 112 GLY A N 1
ATOM 882 C CA . GLY A 1 112 ? -5.026 -1.946 -13.709 1.00 73.38 112 GLY A CA 1
ATOM 883 C C . GLY A 1 112 ? -6.456 -1.465 -13.416 1.00 73.38 112 GLY A C 1
ATOM 884 O O . GLY A 1 112 ? -6.947 -1.640 -12.303 1.00 73.38 112 GLY A O 1
ATOM 885 N N . LEU A 1 113 ? -7.168 -0.936 -14.417 1.00 78.44 113 LEU A N 1
ATOM 886 C CA . LEU A 1 113 ? -8.581 -0.554 -14.303 1.00 78.44 113 LEU A CA 1
ATOM 887 C C . LEU A 1 113 ? -9.497 -1.763 -14.080 1.00 78.44 113 LEU A C 1
ATOM 889 O O . LEU A 1 113 ? -10.438 -1.671 -13.291 1.00 78.44 113 LEU A O 1
ATOM 893 N N . ILE A 1 114 ? -9.226 -2.898 -14.731 1.00 79.81 114 ILE A N 1
ATOM 894 C CA . ILE A 1 114 ? -9.950 -4.157 -14.508 1.00 79.81 114 ILE A CA 1
ATOM 895 C C . ILE A 1 114 ? -9.743 -4.620 -13.067 1.00 79.81 114 ILE A C 1
ATOM 897 O O . ILE A 1 114 ? -10.728 -4.895 -12.386 1.00 79.81 114 ILE A O 1
ATOM 901 N N . LEU A 1 115 ? -8.499 -4.634 -12.574 1.00 74.31 115 LEU A N 1
ATOM 902 C CA . LEU A 1 115 ? -8.193 -4.987 -11.183 1.00 74.31 115 LEU A CA 1
ATOM 903 C C . LEU A 1 115 ? -8.982 -4.106 -10.208 1.00 74.31 115 LEU A C 1
ATOM 905 O O . LEU A 1 115 ? -9.658 -4.618 -9.321 1.00 74.31 115 LEU A O 1
ATOM 909 N N . ILE A 1 116 ? -8.988 -2.790 -10.417 1.00 72.38 116 ILE A N 1
ATOM 910 C CA . ILE A 1 116 ? -9.763 -1.858 -9.587 1.00 72.38 116 ILE A CA 1
ATOM 911 C C . ILE A 1 116 ? -11.277 -2.103 -9.718 1.00 72.38 116 ILE A C 1
ATOM 913 O O . ILE A 1 116 ? -12.012 -2.033 -8.736 1.00 72.38 116 ILE A O 1
ATOM 917 N N . SER A 1 117 ? -11.769 -2.446 -10.906 1.00 70.06 117 SER A N 1
ATOM 918 C CA . SER A 1 117 ? -13.187 -2.761 -11.131 1.00 70.06 117 SER A CA 1
ATOM 919 C C . SER A 1 117 ? -13.614 -4.058 -10.429 1.00 70.06 117 SER A C 1
ATOM 921 O O . SER A 1 117 ? -14.751 -4.151 -9.959 1.00 70.06 117 SER A O 1
ATOM 923 N N . LEU A 1 118 ? -12.696 -5.020 -10.263 1.00 70.62 118 LEU A N 1
ATOM 924 C CA . LEU A 1 118 ? -12.877 -6.206 -9.415 1.00 70.62 118 LEU A CA 1
ATOM 925 C C . LEU A 1 118 ? -12.956 -5.867 -7.923 1.00 70.62 118 LEU A C 1
ATOM 927 O O . LEU A 1 118 ? -13.307 -6.730 -7.125 1.00 70.62 118 LEU A O 1
ATOM 931 N N . TYR A 1 119 ? -12.681 -4.635 -7.501 1.00 65.56 119 TYR A N 1
ATOM 932 C CA . TYR A 1 119 ? -13.113 -4.191 -6.182 1.00 65.56 119 TYR A CA 1
ATOM 933 C C . TYR A 1 119 ? -14.610 -3.860 -6.195 1.00 65.56 119 TYR A C 1
ATOM 935 O O . TYR A 1 119 ? -15.357 -4.349 -5.358 1.00 65.56 119 TYR A O 1
ATOM 943 N N . ILE A 1 120 ? -15.074 -3.082 -7.173 1.00 64.44 120 ILE A N 1
ATOM 944 C CA . ILE A 1 120 ? -16.440 -2.536 -7.205 1.00 64.44 120 ILE A CA 1
ATOM 945 C C . ILE A 1 120 ? -17.498 -3.633 -7.421 1.00 64.44 120 ILE A C 1
ATOM 947 O O . ILE A 1 120 ? -18.518 -3.649 -6.735 1.00 64.44 120 ILE A O 1
ATOM 951 N N . PHE A 1 121 ? -17.264 -4.561 -8.352 1.00 61.41 121 PHE A N 1
ATOM 952 C CA . PHE A 1 121 ? -18.262 -5.561 -8.766 1.00 61.41 121 PHE A CA 1
ATOM 953 C C . PHE A 1 121 ? -18.528 -6.676 -7.728 1.00 61.41 121 PHE A C 1
ATOM 955 O O . PHE A 1 121 ? -19.689 -7.023 -7.502 1.00 61.41 121 PHE A O 1
ATOM 962 N N . PRO A 1 122 ? -17.507 -7.238 -7.050 1.00 55.56 122 PRO A N 1
ATOM 963 C CA . PRO A 1 122 ? -17.678 -8.291 -6.050 1.00 55.56 122 PRO A CA 1
ATOM 964 C C . PRO A 1 122 ? -17.768 -7.780 -4.601 1.00 55.56 122 PRO A C 1
ATOM 966 O O . PRO A 1 122 ? -18.151 -8.558 -3.721 1.00 55.56 122 PRO A O 1
ATOM 969 N N . ALA A 1 123 ? -17.472 -6.499 -4.323 1.00 53.50 123 ALA A N 1
ATOM 970 C CA . ALA A 1 123 ? -17.472 -5.944 -2.960 1.00 53.50 123 ALA A CA 1
ATOM 971 C C . ALA A 1 123 ? -18.806 -6.091 -2.217 1.00 53.50 123 ALA A C 1
ATOM 973 O O . ALA A 1 123 ? -18.808 -6.143 -0.994 1.00 53.50 123 ALA A O 1
ATOM 974 N N . LEU A 1 124 ? -19.937 -6.197 -2.916 1.00 56.84 124 LEU A N 1
ATOM 975 C CA . LEU A 1 124 ? -21.240 -6.333 -2.258 1.00 56.84 124 LEU A CA 1
ATOM 976 C C . LEU A 1 124 ? -21.513 -7.742 -1.707 1.00 56.84 124 LEU A C 1
ATOM 978 O O . LEU A 1 124 ? -22.363 -7.890 -0.835 1.00 56.84 124 LEU A O 1
ATOM 982 N N . LYS A 1 125 ? -20.828 -8.783 -2.204 1.00 61.44 125 LYS A N 1
ATOM 983 C CA . LYS A 1 125 ? -21.102 -10.184 -1.820 1.00 61.44 125 LYS A CA 1
ATOM 984 C C . LYS A 1 125 ? -19.885 -10.934 -1.296 1.00 61.44 125 LYS A C 1
ATOM 986 O O . LYS A 1 125 ? -20.007 -11.699 -0.347 1.00 61.44 125 LYS A O 1
ATOM 991 N N . ILE A 1 126 ? -18.722 -10.731 -1.907 1.00 64.56 126 ILE A N 1
ATOM 992 C CA . ILE A 1 126 ? -17.502 -11.473 -1.569 1.00 64.56 126 ILE A CA 1
ATOM 993 C C . ILE A 1 126 ? -16.822 -10.865 -0.347 1.00 64.56 126 ILE A C 1
ATOM 995 O O . ILE A 1 126 ? -16.318 -11.593 0.501 1.00 64.56 126 ILE A O 1
ATOM 999 N N . ARG A 1 127 ? -16.866 -9.540 -0.205 1.00 62.03 127 ARG A N 1
ATOM 1000 C CA . ARG A 1 127 ? -16.212 -8.851 0.905 1.00 62.03 127 ARG A CA 1
ATOM 1001 C C . ARG A 1 127 ? -16.750 -9.252 2.287 1.00 62.03 127 ARG A C 1
ATOM 1003 O O . ARG A 1 127 ? -15.918 -9.612 3.109 1.00 62.03 127 ARG A O 1
ATOM 1010 N N . PRO A 1 12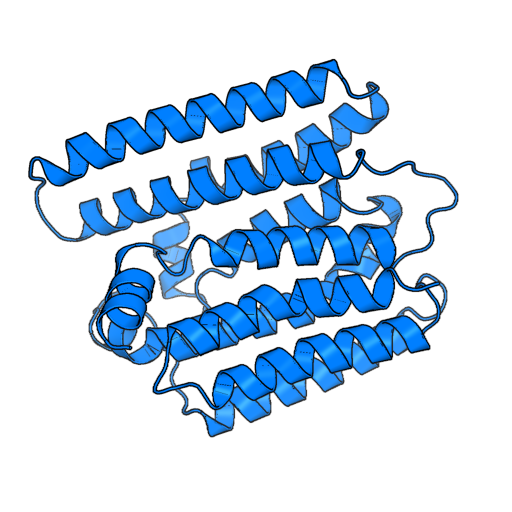8 ? -18.072 -9.301 2.559 1.00 63.19 128 PRO A N 1
ATOM 1011 C CA . PRO A 1 128 ? -18.560 -9.750 3.867 1.00 63.19 128 PRO A CA 1
ATOM 1012 C C . PRO A 1 128 ? -18.173 -11.198 4.190 1.00 63.19 128 PRO A C 1
ATOM 1014 O O . PRO A 1 128 ? -18.066 -11.560 5.358 1.00 63.19 128 PRO A O 1
ATOM 1017 N N . ALA A 1 129 ? -17.978 -12.038 3.166 1.00 68.69 129 ALA A N 1
ATOM 1018 C CA . ALA A 1 129 ? -17.477 -13.394 3.347 1.00 68.69 129 ALA A CA 1
ATOM 1019 C C . ALA A 1 129 ? -15.973 -13.383 3.664 1.00 68.69 129 ALA A C 1
ATOM 1021 O O . ALA A 1 129 ? -15.559 -13.964 4.662 1.00 68.69 129 ALA A O 1
ATOM 1022 N N . LEU A 1 130 ? -15.158 -12.682 2.873 1.00 65.06 130 LEU A N 1
ATOM 1023 C CA . LEU A 1 130 ? -13.715 -12.573 3.103 1.00 65.06 130 LEU A CA 1
ATOM 1024 C C . LEU A 1 130 ? -13.383 -11.921 4.449 1.00 65.06 130 LEU A C 1
ATOM 1026 O O . LEU A 1 130 ? -12.518 -12.430 5.149 1.00 65.06 130 LEU A O 1
ATOM 1030 N N . ASP A 1 131 ? -14.112 -10.881 4.854 1.00 61.50 131 ASP A N 1
ATOM 1031 C CA . ASP A 1 131 ? -13.930 -10.189 6.138 1.00 61.50 131 ASP A CA 1
ATOM 1032 C C . ASP A 1 131 ? -14.266 -11.078 7.357 1.00 61.50 131 ASP A C 1
ATOM 1034 O O . ASP A 1 131 ? -13.927 -10.708 8.484 1.00 61.50 131 ASP A O 1
ATOM 1038 N N . ARG A 1 132 ? -14.924 -12.234 7.148 1.00 65.25 132 ARG A N 1
ATOM 1039 C CA . ARG A 1 132 ? -15.131 -13.283 8.167 1.00 65.25 132 ARG A CA 1
ATOM 1040 C C . ARG A 1 132 ? -14.034 -14.347 8.171 1.00 65.25 132 ARG A C 1
ATOM 1042 O O . ARG A 1 132 ? -13.761 -14.912 9.223 1.00 65.25 132 ARG A O 1
ATOM 1049 N N . PHE A 1 133 ? -13.462 -14.671 7.010 1.00 63.88 133 PHE A N 1
ATOM 1050 C CA . PHE A 1 133 ? -12.518 -15.787 6.867 1.00 63.88 133 PHE A CA 1
ATOM 1051 C C . PHE A 1 133 ? -11.050 -15.364 6.929 1.00 63.88 133 PHE A C 1
ATOM 1053 O O . PHE A 1 133 ? -10.212 -16.156 7.355 1.00 63.88 133 PHE A O 1
ATOM 1060 N N . LEU A 1 134 ? -10.718 -14.153 6.480 1.00 59.38 134 LEU A N 1
ATOM 1061 C CA . LEU A 1 134 ? -9.343 -13.674 6.462 1.00 59.38 134 LEU A CA 1
ATOM 1062 C C . LEU A 1 134 ? -8.965 -13.070 7.822 1.00 59.38 134 LEU A C 1
ATOM 1064 O O . LEU A 1 134 ? -9.724 -12.266 8.364 1.00 59.38 134 LEU A O 1
ATOM 1068 N N . PRO A 1 135 ? -7.78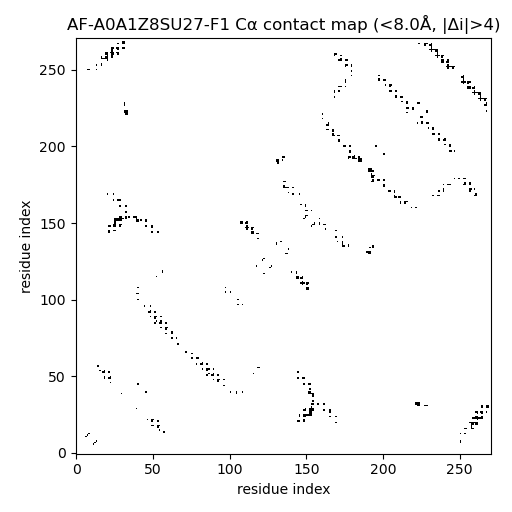5 -13.427 8.364 1.00 54.31 135 PRO A N 1
ATOM 1069 C CA . PRO A 1 135 ? -7.299 -12.882 9.628 1.00 54.31 135 PRO A CA 1
ATOM 1070 C C . PRO A 1 135 ? -6.830 -11.430 9.497 1.00 54.31 135 PRO A C 1
ATOM 1072 O O . PRO A 1 135 ? -6.781 -10.731 10.501 1.00 54.31 135 PRO A O 1
ATOM 1075 N N . ILE A 1 136 ? -6.482 -11.001 8.277 1.00 53.72 136 ILE A N 1
ATOM 1076 C CA . ILE A 1 136 ? -6.056 -9.638 7.971 1.00 53.72 136 ILE A CA 1
ATOM 1077 C C . ILE A 1 136 ? -7.146 -8.975 7.132 1.00 53.72 136 ILE A C 1
ATOM 1079 O O . ILE A 1 136 ? -7.520 -9.464 6.058 1.00 53.72 136 ILE A O 1
ATOM 1083 N N . ARG A 1 137 ? -7.682 -7.863 7.625 1.00 56.50 137 ARG A N 1
ATOM 1084 C CA . ARG A 1 137 ? -8.703 -7.090 6.918 1.00 56.50 137 ARG A CA 1
ATOM 1085 C C . ARG A 1 137 ? -8.039 -6.230 5.866 1.00 56.50 137 ARG A C 1
ATOM 1087 O O . ARG A 1 137 ? -6.839 -5.981 5.880 1.00 56.50 137 ARG A O 1
ATOM 1094 N N . TRP A 1 138 ? -8.811 -5.849 4.854 1.00 59.62 138 TRP A N 1
ATOM 1095 C CA . TRP A 1 138 ? -8.306 -5.080 3.712 1.00 59.62 138 TRP A CA 1
ATOM 1096 C C . TRP A 1 138 ? -7.281 -5.803 2.836 1.00 59.62 138 TRP A C 1
ATOM 1098 O O . TRP A 1 138 ? -6.906 -5.241 1.816 1.00 59.62 138 TRP A O 1
ATOM 1108 N N . THR A 1 139 ? -6.890 -7.051 3.126 1.00 59.78 139 THR A N 1
ATOM 1109 C CA . THR A 1 139 ? -5.981 -7.824 2.263 1.00 59.78 139 THR A CA 1
ATOM 1110 C C . THR A 1 139 ? -6.484 -7.867 0.824 1.00 59.78 139 THR A C 1
ATOM 1112 O O . THR A 1 139 ? -5.719 -7.605 -0.091 1.00 59.78 139 THR A O 1
ATOM 1115 N N . TYR A 1 140 ? -7.785 -8.071 0.606 1.00 62.56 140 TYR A N 1
ATOM 1116 C CA . TYR A 1 140 ? -8.372 -8.019 -0.737 1.00 62.56 140 TYR A CA 1
ATOM 1117 C C . TYR A 1 140 ? -8.247 -6.631 -1.395 1.00 62.56 140 TYR A C 1
ATOM 1119 O O . TYR A 1 140 ? -7.811 -6.526 -2.540 1.00 62.56 140 TYR A O 1
ATOM 1127 N N . LEU A 1 141 ? -8.590 -5.561 -0.664 1.00 66.94 141 LEU A N 1
ATOM 1128 C CA . LEU A 1 141 ? -8.504 -4.179 -1.153 1.00 66.94 141 LEU A CA 1
ATOM 1129 C C . LEU A 1 141 ? -7.059 -3.797 -1.490 1.00 66.94 141 LEU A C 1
ATOM 1131 O O . LEU A 1 141 ? -6.782 -3.296 -2.577 1.00 66.94 141 LEU A O 1
ATOM 1135 N N . SER A 1 142 ? -6.151 -4.040 -0.556 1.00 65.25 142 SER A N 1
ATOM 1136 C CA . SER A 1 142 ? -4.747 -3.684 -0.665 1.00 65.25 142 SER A CA 1
ATOM 1137 C C . SER A 1 142 ? -4.030 -4.548 -1.686 1.00 65.25 142 SER A C 1
ATOM 1139 O O . SER A 1 142 ? -3.201 -4.010 -2.399 1.00 65.25 142 SER A O 1
ATOM 1141 N N . ILE A 1 143 ? -4.381 -5.830 -1.858 1.00 68.25 143 ILE A N 1
ATOM 1142 C CA . ILE A 1 143 ? -3.863 -6.646 -2.967 1.00 68.25 143 ILE A CA 1
ATOM 1143 C C . ILE A 1 143 ? -4.329 -6.080 -4.303 1.00 68.25 143 ILE A C 1
ATOM 1145 O O . ILE A 1 143 ? -3.509 -5.947 -5.206 1.00 68.25 143 ILE A O 1
ATOM 1149 N N . ILE A 1 144 ? -5.606 -5.715 -4.450 1.00 70.44 144 ILE A N 1
ATOM 1150 C CA . ILE A 1 144 ? -6.110 -5.143 -5.706 1.00 70.44 144 ILE A CA 1
ATOM 1151 C C . ILE A 1 144 ? -5.430 -3.809 -6.016 1.00 70.44 144 ILE A C 1
ATOM 1153 O O . ILE A 1 144 ? -4.920 -3.623 -7.121 1.00 70.44 144 ILE A O 1
ATOM 1157 N N . LEU A 1 145 ? -5.393 -2.891 -5.048 1.00 69.38 145 LEU A N 1
ATOM 1158 C CA . LEU A 1 145 ? -4.795 -1.569 -5.226 1.00 69.38 145 LEU A CA 1
ATOM 1159 C C . LEU A 1 145 ? -3.280 -1.645 -5.412 1.00 69.38 145 LEU A C 1
ATOM 1161 O O . LEU A 1 145 ? -2.745 -0.950 -6.271 1.00 69.38 145 LEU A O 1
ATOM 1165 N N . ALA A 1 146 ? -2.594 -2.514 -4.671 1.00 70.31 146 ALA A N 1
ATOM 1166 C CA . ALA A 1 146 ? -1.170 -2.752 -4.853 1.00 70.31 146 ALA A CA 1
ATOM 1167 C C . ALA A 1 146 ? -0.869 -3.402 -6.197 1.00 70.31 146 ALA A C 1
ATOM 1169 O O . ALA A 1 146 ? 0.064 -2.984 -6.867 1.00 70.31 146 ALA A O 1
ATOM 1170 N N . SER A 1 147 ? -1.660 -4.384 -6.629 1.00 72.44 147 SER A N 1
ATOM 1171 C CA . SER A 1 147 ? -1.477 -5.023 -7.937 1.00 72.44 147 SER A CA 1
ATOM 1172 C C . SER A 1 147 ? -1.699 -4.016 -9.060 1.00 72.44 147 SER A C 1
ATOM 1174 O O . SER A 1 147 ? -0.912 -3.975 -10.003 1.00 72.44 147 SER A O 1
ATOM 1176 N N . ALA A 1 148 ? -2.705 -3.145 -8.939 1.00 74.44 148 ALA A N 1
ATOM 1177 C CA . ALA A 1 148 ? -2.903 -2.035 -9.864 1.00 74.44 148 ALA A CA 1
ATOM 1178 C C . ALA A 1 148 ? -1.718 -1.056 -9.830 1.00 74.44 148 ALA A C 1
ATOM 1180 O O . ALA A 1 148 ? -1.220 -0.670 -10.883 1.00 74.44 148 ALA A O 1
ATOM 1181 N N . ALA A 1 149 ? -1.210 -0.707 -8.646 1.00 74.12 149 ALA A N 1
ATOM 1182 C CA . ALA A 1 149 ? -0.065 0.185 -8.497 1.00 74.12 149 ALA A CA 1
ATOM 1183 C C . ALA A 1 149 ? 1.234 -0.402 -9.062 1.00 74.12 149 ALA A C 1
ATOM 1185 O O . ALA A 1 149 ? 1.972 0.313 -9.730 1.00 74.12 149 ALA A O 1
ATOM 1186 N N . ILE A 1 150 ? 1.496 -1.693 -8.852 1.00 72.56 150 ILE A N 1
ATOM 1187 C CA . ILE A 1 150 ? 2.653 -2.404 -9.409 1.00 72.56 150 ILE A CA 1
ATOM 1188 C C . ILE A 1 150 ? 2.516 -2.495 -10.931 1.00 72.56 150 ILE A C 1
ATOM 1190 O O . ILE A 1 150 ? 3.465 -2.182 -11.639 1.00 72.56 150 ILE A O 1
ATOM 1194 N N . THR A 1 151 ? 1.328 -2.830 -11.444 1.00 75.31 151 THR A N 1
ATOM 1195 C CA . THR A 1 151 ? 1.070 -2.928 -12.894 1.00 75.31 151 THR A CA 1
ATOM 1196 C C . THR A 1 151 ? 1.193 -1.573 -13.598 1.00 75.31 151 THR A C 1
ATOM 1198 O O . THR A 1 151 ? 1.684 -1.500 -14.718 1.00 75.31 151 THR A O 1
ATOM 1201 N N . MET A 1 152 ? 0.744 -0.487 -12.959 1.00 71.44 152 MET A N 1
ATOM 1202 C CA . MET A 1 152 ? 0.803 0.866 -13.528 1.00 71.44 152 MET A CA 1
ATOM 1203 C C . MET A 1 152 ? 2.131 1.588 -13.252 1.00 71.44 152 MET A C 1
ATOM 1205 O O . MET A 1 152 ? 2.459 2.557 -13.939 1.00 71.44 152 MET A O 1
ATOM 1209 N N . GLY A 1 153 ? 2.851 1.198 -12.202 1.00 66.75 153 GLY A N 1
ATOM 1210 C CA . GLY A 1 153 ? 4.088 1.836 -11.755 1.00 66.75 153 GLY A CA 1
ATOM 1211 C C . GLY A 1 153 ? 5.345 1.162 -12.295 1.00 66.75 153 GLY A C 1
ATOM 1212 O O . GLY A 1 153 ? 6.287 1.865 -12.659 1.00 66.75 153 GLY A O 1
ATOM 1213 N N . GLY A 1 154 ? 5.341 -0.169 -12.367 1.00 72.62 154 GLY A N 1
ATOM 1214 C CA . GLY A 1 154 ? 6.473 -0.995 -12.777 1.00 72.62 154 GLY A CA 1
ATOM 1215 C C . GLY A 1 154 ? 6.329 -1.608 -14.168 1.00 72.62 154 GLY A C 1
ATOM 1216 O O . GLY A 1 154 ? 5.388 -1.334 -14.912 1.00 72.62 154 GLY A O 1
ATOM 1217 N N . ASP A 1 155 ? 7.303 -2.450 -14.501 1.00 76.50 155 ASP A N 1
ATOM 1218 C CA . ASP A 1 155 ? 7.305 -3.288 -15.696 1.00 76.50 155 ASP A CA 1
ATOM 1219 C C . ASP A 1 155 ? 6.558 -4.611 -15.432 1.00 76.50 155 ASP A C 1
ATOM 1221 O O . ASP A 1 155 ? 6.999 -5.401 -14.588 1.00 76.50 155 ASP A O 1
ATOM 1225 N N . PRO A 1 156 ? 5.473 -4.911 -16.165 1.00 71.62 156 PRO A N 1
ATOM 1226 C CA . PRO A 1 156 ? 4.738 -6.166 -16.038 1.00 71.62 156 PRO A CA 1
ATOM 1227 C C . PRO A 1 156 ? 5.592 -7.426 -16.225 1.00 71.62 156 PRO A C 1
ATOM 1229 O O . PRO A 1 156 ? 5.301 -8.442 -15.593 1.00 71.62 156 PRO A O 1
ATOM 1232 N N . ALA A 1 157 ? 6.663 -7.374 -17.027 1.00 74.00 157 ALA A N 1
ATOM 1233 C CA . ALA A 1 157 ? 7.578 -8.506 -17.210 1.00 74.00 157 ALA A CA 1
ATOM 1234 C C . ALA A 1 157 ? 8.285 -8.907 -15.903 1.00 74.00 157 ALA A C 1
ATOM 1236 O O . ALA A 1 157 ? 8.641 -10.069 -15.702 1.00 74.00 157 ALA A O 1
ATOM 1237 N N . HIS A 1 158 ? 8.435 -7.956 -14.983 1.00 74.81 158 HIS A N 1
ATOM 1238 C CA . HIS A 1 158 ? 9.104 -8.132 -13.700 1.00 74.81 158 HIS A CA 1
ATOM 1239 C C . HIS A 1 158 ? 8.121 -8.309 -12.533 1.00 74.81 158 HIS A C 1
ATOM 1241 O O . HIS A 1 158 ? 8.544 -8.518 -11.394 1.00 74.81 158 HIS A O 1
ATOM 1247 N N . LEU A 1 159 ? 6.811 -8.292 -12.798 1.00 73.94 159 LEU A N 1
ATOM 1248 C CA . LEU A 1 159 ? 5.760 -8.388 -11.783 1.00 73.94 159 LEU A CA 1
ATOM 1249 C C . LEU A 1 159 ? 5.886 -9.623 -10.864 1.00 73.94 159 LEU A C 1
ATOM 1251 O O . LEU A 1 159 ? 5.734 -9.451 -9.651 1.00 73.94 159 LEU A O 1
ATOM 1255 N N . PRO A 1 160 ? 6.246 -10.831 -11.356 1.00 77.56 160 PRO A N 1
ATOM 1256 C CA . PRO A 1 160 ? 6.469 -11.997 -10.494 1.00 77.56 160 PRO A CA 1
ATOM 1257 C C . PRO A 1 160 ? 7.608 -11.827 -9.478 1.00 77.56 160 PRO A C 1
ATOM 1259 O O . PRO A 1 160 ? 7.616 -12.513 -8.462 1.00 77.56 160 PRO A O 1
ATOM 1262 N N . HIS A 1 161 ? 8.552 -10.917 -9.735 1.00 77.69 161 HIS A N 1
ATOM 1263 C CA . HIS A 1 161 ? 9.695 -10.627 -8.860 1.00 77.69 161 HIS A CA 1
ATOM 1264 C C . HIS A 1 161 ? 9.439 -9.416 -7.959 1.00 77.69 161 HIS A C 1
ATOM 1266 O O . HIS A 1 161 ? 9.835 -9.407 -6.795 1.00 77.69 161 HIS A O 1
ATOM 1272 N N . MET A 1 162 ? 8.725 -8.414 -8.478 1.00 78.56 162 MET A N 1
ATOM 1273 C CA . MET A 1 162 ? 8.277 -7.235 -7.732 1.00 78.56 1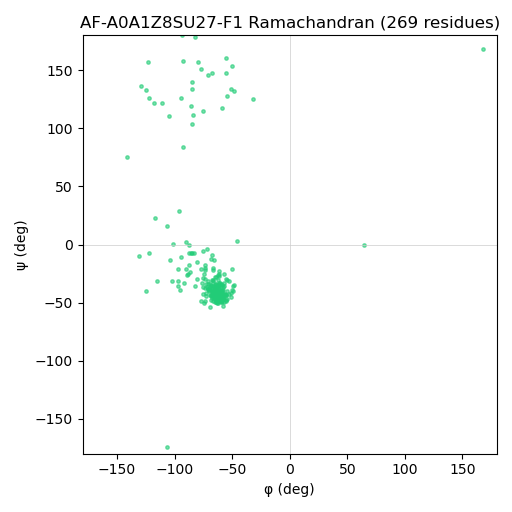62 MET A CA 1
ATOM 1274 C C . MET A 1 162 ? 7.341 -7.606 -6.590 1.00 78.56 162 MET A C 1
ATOM 1276 O O . MET A 1 162 ? 7.507 -7.148 -5.459 1.00 78.56 162 MET A O 1
ATOM 1280 N N . LEU A 1 163 ? 6.337 -8.426 -6.896 1.00 78.25 163 LEU A N 1
ATOM 1281 C CA . LEU A 1 163 ? 5.207 -8.655 -6.008 1.00 78.25 163 LEU A CA 1
ATOM 1282 C C . LEU A 1 163 ? 5.596 -9.360 -4.698 1.00 78.25 163 LEU A C 1
ATOM 1284 O O . LEU A 1 163 ? 5.121 -8.909 -3.658 1.00 78.25 163 LEU A O 1
ATOM 1288 N N . PRO A 1 164 ? 6.488 -10.371 -4.677 1.00 81.69 164 PRO A N 1
ATOM 1289 C CA . PRO A 1 164 ? 6.952 -10.963 -3.425 1.00 81.69 164 PRO A CA 1
ATOM 1290 C C . PRO A 1 164 ? 7.685 -9.971 -2.517 1.00 81.69 164 PRO A C 1
ATOM 1292 O O . PRO A 1 164 ? 7.421 -9.943 -1.320 1.00 81.69 164 PRO A O 1
ATOM 1295 N N . ILE A 1 165 ? 8.571 -9.129 -3.062 1.00 81.56 165 ILE A N 1
ATOM 1296 C CA . ILE A 1 165 ? 9.381 -8.201 -2.253 1.00 81.56 165 ILE A CA 1
ATOM 1297 C C . ILE A 1 165 ? 8.519 -7.039 -1.740 1.00 81.56 165 ILE A C 1
ATOM 1299 O O . ILE A 1 165 ? 8.508 -6.738 -0.546 1.00 81.56 165 ILE A O 1
ATOM 1303 N N . ILE A 1 166 ? 7.748 -6.409 -2.628 1.00 86.56 166 ILE A N 1
ATOM 1304 C CA . ILE A 1 166 ? 6.873 -5.278 -2.285 1.00 86.56 166 ILE A CA 1
ATOM 1305 C C . ILE A 1 166 ? 5.697 -5.742 -1.409 1.00 86.56 166 ILE A C 1
ATOM 1307 O O . ILE A 1 166 ? 5.271 -5.027 -0.498 1.00 86.56 166 ILE A O 1
ATOM 1311 N N . GLY A 1 167 ? 5.205 -6.961 -1.643 1.00 83.56 167 GLY A N 1
ATOM 1312 C CA . GLY A 1 167 ? 4.111 -7.585 -0.901 1.00 83.56 167 GLY A CA 1
ATOM 1313 C C . GLY A 1 167 ? 4.373 -7.678 0.597 1.00 83.56 167 GLY A C 1
ATOM 1314 O O . GLY A 1 167 ? 3.453 -7.493 1.386 1.00 83.56 167 GLY A O 1
ATOM 1315 N N . VAL A 1 168 ? 5.626 -7.864 1.014 1.00 86.38 168 VAL A N 1
ATOM 1316 C CA . VAL A 1 168 ? 5.978 -7.939 2.437 1.00 86.38 168 VAL A CA 1
ATOM 1317 C C . VAL A 1 168 ? 5.749 -6.610 3.165 1.00 86.38 168 VAL A C 1
ATOM 1319 O O . VAL A 1 168 ? 5.166 -6.603 4.251 1.00 86.38 168 VAL A O 1
ATOM 1322 N N . LEU A 1 169 ? 6.150 -5.476 2.576 1.00 87.62 169 LEU A N 1
ATOM 1323 C CA . LEU A 1 169 ? 5.895 -4.155 3.172 1.00 87.62 169 LEU A CA 1
ATOM 1324 C C . LEU A 1 169 ? 4.402 -3.822 3.195 1.00 87.62 169 LEU A C 1
ATOM 1326 O O . LEU A 1 169 ? 3.917 -3.244 4.166 1.00 87.62 169 LEU A O 1
ATOM 1330 N N . LEU A 1 170 ? 3.660 -4.237 2.168 1.00 85.31 170 LEU A N 1
ATOM 1331 C CA . LEU A 1 170 ? 2.203 -4.110 2.134 1.00 85.31 170 LEU A CA 1
ATOM 1332 C C . LEU A 1 170 ? 1.526 -4.931 3.233 1.00 85.31 170 LEU A C 1
ATOM 1334 O O . LEU A 1 170 ? 0.651 -4.418 3.926 1.00 85.31 170 LEU A O 1
ATOM 1338 N N . CYS A 1 171 ? 1.951 -6.180 3.436 1.00 85.56 171 CYS A N 1
ATOM 1339 C CA . CYS A 1 171 ? 1.481 -7.007 4.546 1.00 85.56 171 CYS A CA 1
ATOM 1340 C C . CYS A 1 171 ? 1.784 -6.351 5.896 1.00 85.56 171 CYS A C 1
ATOM 1342 O O . CYS A 1 171 ? 0.938 -6.370 6.785 1.00 85.56 171 CYS A O 1
ATOM 1344 N N . GLY A 1 172 ? 2.955 -5.729 6.039 1.00 88.00 172 GLY A N 1
ATOM 1345 C CA . GLY A 1 172 ? 3.308 -4.973 7.235 1.00 88.00 172 GLY A CA 1
ATOM 1346 C C . GLY A 1 172 ? 2.407 -3.755 7.455 1.00 88.00 172 GLY A C 1
ATOM 1347 O O . GLY A 1 172 ? 1.920 -3.554 8.562 1.00 88.00 172 GLY A O 1
ATOM 1348 N N . ASN A 1 173 ? 2.124 -2.972 6.412 1.00 88.44 173 ASN A N 1
ATOM 1349 C CA . ASN A 1 173 ? 1.184 -1.848 6.484 1.00 88.44 173 ASN A CA 1
ATOM 1350 C C . ASN A 1 173 ? -0.218 -2.303 6.933 1.00 88.44 173 ASN A C 1
ATOM 1352 O O . ASN A 1 173 ? -0.787 -1.720 7.857 1.00 88.44 173 ASN A O 1
ATOM 1356 N N . LEU A 1 174 ? -0.730 -3.379 6.330 1.00 82.69 174 LEU A N 1
ATOM 1357 C CA . LEU A 1 174 ? -2.020 -3.977 6.677 1.00 82.69 174 LEU A CA 1
ATOM 13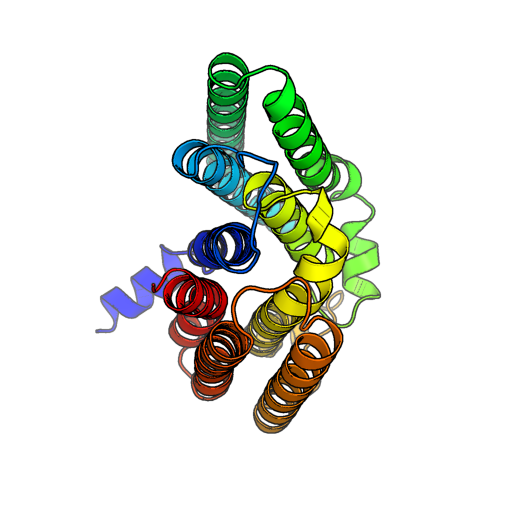58 C C . LEU A 1 174 ? -2.071 -4.456 8.128 1.00 82.69 174 LEU A C 1
ATOM 1360 O O . LEU A 1 174 ? -3.006 -4.128 8.850 1.00 82.69 174 LEU A O 1
ATOM 1364 N N . LEU A 1 175 ? -1.036 -5.173 8.567 1.00 86.12 175 LEU A N 1
ATOM 1365 C CA . LEU A 1 175 ? -0.902 -5.647 9.941 1.00 86.12 175 LEU A CA 1
ATOM 1366 C C . LEU A 1 175 ? -1.000 -4.494 10.951 1.00 86.12 175 LEU A C 1
ATOM 1368 O O . LEU A 1 175 ? -1.679 -4.615 11.967 1.00 86.12 175 LEU A O 1
ATOM 1372 N N . ILE A 1 176 ? -0.334 -3.369 10.674 1.00 88.38 176 ILE A N 1
ATOM 1373 C CA . ILE A 1 176 ? -0.387 -2.187 11.542 1.00 88.38 176 ILE A CA 1
ATOM 1374 C C . ILE A 1 176 ? -1.780 -1.547 11.534 1.00 88.38 176 ILE A C 1
ATOM 1376 O O . ILE A 1 176 ? -2.240 -1.084 12.577 1.00 88.38 176 ILE A O 1
ATOM 1380 N N . CYS A 1 177 ? -2.463 -1.529 10.388 1.00 82.00 177 CYS A N 1
ATOM 1381 C CA . CYS A 1 177 ? -3.835 -1.032 10.305 1.00 82.00 177 CYS A CA 1
ATOM 1382 C C . CYS A 1 177 ? -4.808 -1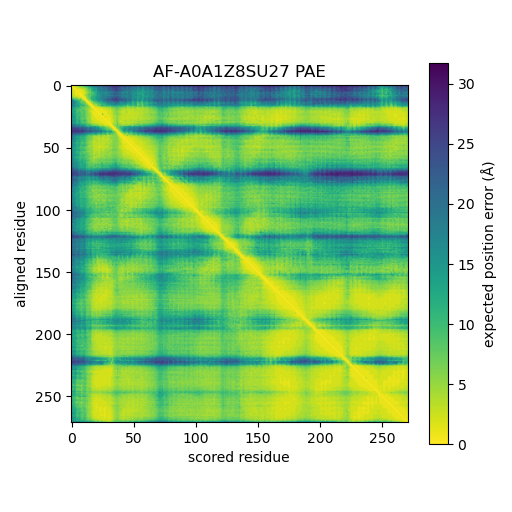.895 11.118 1.00 82.00 177 CYS A C 1
ATOM 1384 O O . CYS A 1 177 ? -5.647 -1.345 11.826 1.00 82.00 177 CYS A O 1
ATOM 1386 N N . ASP A 1 178 ? -4.662 -3.218 11.082 1.00 79.12 178 ASP A N 1
ATOM 1387 C CA . ASP A 1 178 ? -5.501 -4.128 11.866 1.00 79.12 178 ASP A CA 1
ATOM 1388 C C . ASP A 1 178 ? -5.197 -4.041 13.363 1.00 79.12 178 ASP A C 1
ATOM 1390 O O . ASP A 1 178 ? -6.115 -4.011 14.182 1.00 79.12 178 ASP A O 1
ATOM 1394 N N . PHE A 1 179 ? -3.918 -3.921 13.732 1.00 85.31 179 PHE A N 1
ATOM 1395 C CA . PHE A 1 179 ? -3.521 -3.678 15.119 1.00 85.31 179 PHE A CA 1
ATOM 1396 C C . PHE A 1 179 ? -4.116 -2.365 15.657 1.00 85.31 179 PHE A C 1
ATOM 1398 O O . PHE A 1 179 ? -4.628 -2.325 16.772 1.00 85.31 179 PHE A O 1
ATOM 1405 N N . ARG A 1 180 ? -4.121 -1.297 14.849 1.00 86.00 180 ARG A N 1
ATOM 1406 C CA . ARG A 1 180 ? -4.756 -0.013 15.191 1.00 86.00 180 ARG A CA 1
ATOM 1407 C C . ARG A 1 180 ? -6.256 -0.154 15.461 1.00 86.00 180 ARG A C 1
ATOM 1409 O O . ARG A 1 180 ? -6.776 0.504 16.360 1.00 86.00 180 ARG A O 1
ATOM 1416 N N . ASP A 1 181 ? -6.949 -0.945 14.644 1.00 78.50 181 ASP A N 1
ATOM 1417 C CA . ASP A 1 181 ? -8.414 -1.036 14.635 1.00 78.50 181 ASP A CA 1
ATOM 1418 C C . ASP A 1 181 ? -8.965 -2.119 15.582 1.00 78.50 181 ASP A C 1
ATOM 1420 O O . ASP A 1 181 ? -10.183 -2.279 15.689 1.00 78.50 181 ASP A O 1
ATOM 1424 N N . GLN A 1 182 ? -8.092 -2.817 16.320 1.00 80.25 182 GLN A N 1
ATOM 1425 C CA . GLN A 1 182 ? -8.439 -3.967 17.162 1.00 80.25 182 GLN A CA 1
ATOM 1426 C C . GLN A 1 182 ? -9.617 -3.706 18.119 1.00 80.25 182 GLN A C 1
ATOM 1428 O O . GLN A 1 182 ? -10.536 -4.520 18.186 1.00 80.25 182 GLN A O 1
ATOM 1433 N N . ASP A 1 183 ? -9.648 -2.557 18.803 1.00 79.62 183 ASP A N 1
ATOM 1434 C CA . ASP A 1 183 ? -10.684 -2.240 19.798 1.00 79.62 183 ASP A CA 1
ATOM 1435 C C . ASP A 1 183 ? -12.048 -2.003 19.140 1.00 79.62 183 ASP A C 1
ATOM 1437 O O . ASP A 1 183 ? -13.094 -2.398 19.661 1.00 79.62 183 ASP A O 1
ATOM 1441 N N . GLN A 1 184 ? -12.044 -1.361 17.967 1.00 73.81 184 GLN A N 1
ATOM 1442 C CA . GLN A 1 184 ? -13.264 -1.130 17.196 1.00 73.81 184 GLN A CA 1
ATOM 1443 C C . GLN A 1 184 ? -13.805 -2.454 16.669 1.00 73.81 184 GLN A C 1
ATOM 1445 O O . GLN A 1 184 ? -15.011 -2.689 16.708 1.00 73.81 184 GLN A O 1
ATOM 1450 N N . ASP A 1 185 ? -12.922 -3.336 16.210 1.00 72.31 185 ASP A N 1
ATOM 1451 C CA . ASP A 1 185 ? -13.317 -4.616 15.643 1.00 72.31 185 ASP A CA 1
ATOM 1452 C C . ASP A 1 185 ? -13.800 -5.609 16.704 1.00 72.31 185 ASP A C 1
ATOM 1454 O O . ASP A 1 185 ? -14.783 -6.304 16.453 1.00 72.31 185 ASP A O 1
ATOM 1458 N N . GLN A 1 186 ? -13.242 -5.597 17.921 1.00 78.31 186 GLN A N 1
ATOM 1459 C CA . GLN A 1 186 ? -13.785 -6.370 19.050 1.00 78.31 186 GLN A CA 1
ATOM 1460 C C . GLN A 1 186 ? -15.224 -5.970 19.405 1.00 78.31 186 GLN A C 1
ATOM 1462 O O . GLN A 1 186 ? -16.023 -6.814 19.811 1.00 78.31 186 GLN A O 1
ATOM 1467 N N . ALA A 1 187 ? -15.585 -4.695 19.233 1.00 76.44 187 ALA A N 1
ATOM 1468 C CA . ALA A 1 187 ? -16.921 -4.191 19.548 1.00 76.44 187 ALA A CA 1
ATOM 1469 C C . ALA A 1 187 ? -18.001 -4.595 18.522 1.00 76.44 187 ALA A C 1
ATOM 1471 O O . ALA A 1 187 ? -19.186 -4.314 18.726 1.00 76.44 187 ALA A O 1
ATOM 1472 N N . HIS A 1 188 ? -17.630 -5.243 17.415 1.00 67.06 188 HIS A N 1
ATOM 1473 C CA . HIS A 1 188 ? -18.543 -5.575 16.328 1.00 67.06 188 HIS A CA 1
ATOM 1474 C C . HIS A 1 188 ? -18.666 -7.098 16.122 1.00 67.06 188 HIS A C 1
ATOM 1476 O O . HIS A 1 188 ? -17.699 -7.756 15.752 1.00 67.06 188 HIS A O 1
ATOM 1482 N N . PRO A 1 189 ? -19.880 -7.676 16.213 1.00 64.56 189 PRO A N 1
ATOM 1483 C CA . PRO A 1 189 ? -20.079 -9.131 16.258 1.00 64.56 189 PRO A CA 1
ATOM 1484 C C . PRO A 1 189 ? -19.743 -9.881 14.957 1.00 64.56 189 PRO A C 1
ATOM 1486 O O . PRO A 1 189 ? -19.658 -11.102 14.957 1.00 64.56 189 PRO A O 1
ATOM 1489 N N . ASN A 1 190 ? -19.561 -9.167 13.843 1.00 66.75 190 ASN A N 1
ATOM 1490 C CA . ASN A 1 190 ? -19.257 -9.746 12.530 1.00 66.75 190 ASN A CA 1
ATOM 1491 C C . ASN A 1 190 ? -17.797 -9.521 12.109 1.00 66.75 190 ASN A C 1
ATOM 1493 O O . ASN A 1 190 ? -17.492 -9.592 10.917 1.00 66.75 190 ASN A O 1
ATOM 1497 N N . ARG A 1 191 ? -16.918 -9.153 13.047 1.00 66.12 191 ARG A N 1
ATOM 1498 C CA . ARG A 1 191 ? -15.553 -8.721 12.750 1.00 66.12 191 ARG A CA 1
ATOM 1499 C C . ARG A 1 191 ? -14.530 -9.554 13.514 1.00 66.12 191 ARG A C 1
ATOM 1501 O O . ARG A 1 191 ? -14.674 -9.771 14.711 1.00 66.12 191 ARG A O 1
ATOM 1508 N N . THR A 1 192 ? -13.495 -10.002 12.809 1.00 67.12 192 THR A N 1
ATOM 1509 C CA . THR A 1 192 ? -12.332 -10.653 13.418 1.00 67.12 192 THR A CA 1
ATOM 1510 C C . THR A 1 192 ? -11.374 -9.569 13.888 1.00 67.12 192 THR A C 1
ATOM 1512 O O . THR A 1 192 ? -10.813 -8.852 13.064 1.00 67.12 192 THR A O 1
ATOM 1515 N N . ALA A 1 193 ? -11.221 -9.422 15.201 1.00 69.94 193 ALA A N 1
ATOM 1516 C CA . ALA A 1 193 ? -10.250 -8.497 15.764 1.00 69.94 193 ALA A CA 1
ATOM 1517 C C . ALA A 1 193 ? -8.834 -9.070 15.679 1.00 69.94 193 ALA A C 1
ATOM 1519 O O . ALA A 1 193 ? -8.646 -10.287 15.772 1.00 69.94 193 ALA A O 1
ATOM 1520 N N . PHE A 1 194 ? -7.841 -8.185 15.576 1.00 77.75 194 PHE A N 1
ATOM 1521 C CA . PHE A 1 194 ? -6.449 -8.566 15.764 1.00 77.75 194 PHE A CA 1
ATOM 1522 C C . PHE A 1 194 ? -6.283 -9.157 17.180 1.00 77.75 194 PHE A C 1
ATOM 1524 O O . PHE A 1 194 ? -6.565 -8.469 18.163 1.00 77.75 194 PHE A O 1
ATOM 1531 N N . PRO A 1 195 ? -5.898 -10.438 17.318 1.00 73.94 195 PRO A N 1
ATOM 1532 C CA . PRO A 1 195 ? -6.032 -11.141 18.593 1.00 73.94 195 PRO A CA 1
ATOM 1533 C C . PRO A 1 195 ? -4.826 -10.953 19.525 1.00 73.94 195 PRO A C 1
ATOM 1535 O O . PRO A 1 195 ? -4.816 -11.506 20.624 1.00 73.94 195 PRO A O 1
ATOM 1538 N N . TRP A 1 196 ? -3.798 -10.211 19.101 1.00 82.94 196 TRP A N 1
ATOM 1539 C CA . TRP A 1 196 ? -2.521 -10.120 19.808 1.00 82.94 196 TRP A CA 1
ATOM 1540 C C . TRP A 1 196 ? -2.138 -8.680 20.176 1.00 82.94 196 TRP A C 1
ATOM 1542 O O . TRP A 1 196 ? -2.577 -7.723 19.556 1.00 82.94 196 TRP A O 1
ATOM 1552 N N . GLY A 1 197 ? -1.278 -8.516 21.184 1.00 85.69 197 GLY A N 1
ATOM 1553 C CA . GLY A 1 197 ? -0.817 -7.195 21.627 1.00 85.69 197 GLY A CA 1
ATOM 1554 C C . GLY A 1 197 ? 0.342 -6.611 20.806 1.00 85.69 197 GLY A C 1
ATOM 1555 O O . GLY A 1 197 ? 0.924 -7.265 19.937 1.00 85.69 197 GLY A O 1
ATOM 1556 N N . ALA A 1 198 ? 0.759 -5.393 21.167 1.00 87.62 198 ALA A N 1
ATOM 1557 C CA . ALA A 1 198 ? 1.831 -4.637 20.505 1.00 87.62 198 ALA A CA 1
ATOM 1558 C C . ALA A 1 198 ? 3.172 -5.389 20.385 1.00 87.62 198 ALA A C 1
ATOM 1560 O O . ALA A 1 198 ? 3.958 -5.162 19.466 1.00 87.62 198 ALA A O 1
ATOM 1561 N N . GLU A 1 199 ? 3.486 -6.273 21.333 1.00 91.25 199 GLU A N 1
ATOM 1562 C CA . GLU A 1 199 ? 4.674 -7.130 21.263 1.00 91.25 199 GLU A CA 1
ATOM 1563 C C . GLU A 1 199 ? 4.623 -8.106 20.086 1.00 91.25 199 GLU A C 1
ATOM 1565 O O . GLU A 1 199 ? 5.593 -8.221 19.341 1.00 91.25 199 GLU A O 1
ATOM 1570 N N . HIS A 1 200 ? 3.474 -8.735 19.851 1.00 90.50 200 HIS A N 1
ATOM 1571 C CA . HIS A 1 200 ? 3.304 -9.660 18.736 1.00 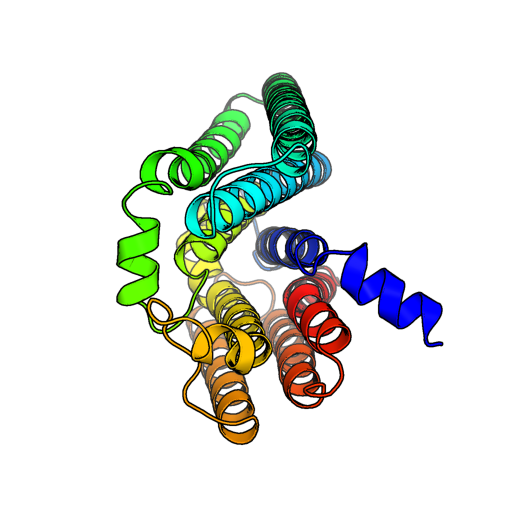90.50 200 HIS A CA 1
ATOM 1572 C C . HIS A 1 200 ? 3.289 -8.921 17.399 1.00 90.50 200 HIS A C 1
ATOM 1574 O O . HIS A 1 200 ? 3.909 -9.390 16.448 1.00 90.50 200 HIS A O 1
ATOM 1580 N N . ALA A 1 201 ? 2.671 -7.735 17.335 1.00 89.12 201 ALA A N 1
ATOM 1581 C CA . ALA A 1 201 ? 2.738 -6.884 16.147 1.00 89.12 201 ALA A CA 1
ATOM 1582 C C . ALA A 1 201 ? 4.198 -6.568 15.768 1.00 89.12 201 ALA A C 1
ATOM 1584 O O . ALA A 1 201 ? 4.575 -6.680 14.602 1.00 89.12 201 ALA A O 1
ATOM 1585 N N . ARG A 1 202 ? 5.057 -6.269 16.754 1.00 93.31 202 ARG A N 1
ATOM 1586 C CA . ARG A 1 202 ? 6.502 -6.073 16.539 1.00 93.31 202 ARG A CA 1
ATOM 1587 C C . ARG A 1 202 ? 7.189 -7.334 16.031 1.00 93.31 202 ARG A C 1
ATOM 1589 O O . ARG A 1 202 ? 7.892 -7.269 15.027 1.00 93.31 202 ARG A O 1
ATOM 1596 N N . ILE A 1 203 ? 6.958 -8.481 16.669 1.00 93.88 203 ILE A N 1
ATOM 1597 C CA . ILE A 1 203 ? 7.525 -9.769 16.229 1.00 93.88 203 ILE A CA 1
ATOM 1598 C C . ILE A 1 203 ? 7.124 -10.075 14.780 1.00 93.88 203 ILE A C 1
ATOM 1600 O O . ILE A 1 203 ? 7.966 -10.481 13.979 1.00 93.88 203 ILE A O 1
ATOM 1604 N N . MET A 1 204 ? 5.866 -9.832 14.415 1.00 92.62 204 MET A N 1
ATOM 1605 C CA . MET A 1 204 ? 5.367 -10.029 13.055 1.00 92.62 204 MET A CA 1
ATOM 1606 C C . MET A 1 204 ? 6.017 -9.067 12.053 1.00 92.62 204 MET A C 1
ATOM 1608 O O . MET A 1 204 ? 6.467 -9.523 11.005 1.00 92.62 204 MET A O 1
ATOM 1612 N N . VAL A 1 205 ? 6.162 -7.774 12.373 1.00 93.00 205 VAL A N 1
ATOM 1613 C CA . VAL A 1 205 ? 6.905 -6.819 11.521 1.00 93.00 205 VAL A CA 1
ATOM 1614 C C . VAL A 1 205 ? 8.367 -7.244 11.353 1.00 93.00 205 VAL A C 1
ATOM 1616 O O . VAL A 1 205 ? 8.891 -7.210 10.241 1.00 93.00 205 VAL A O 1
ATOM 1619 N N . GLY A 1 206 ? 9.025 -7.687 12.428 1.00 93.06 206 GLY A N 1
ATOM 1620 C CA . GLY A 1 206 ? 10.393 -8.211 12.366 1.00 93.06 206 GLY A CA 1
ATOM 1621 C C . GLY A 1 206 ? 10.502 -9.467 11.500 1.00 93.06 206 GLY A C 1
ATOM 1622 O O . GLY A 1 206 ? 11.420 -9.590 10.695 1.00 93.06 206 GLY A O 1
ATOM 1623 N N . SER A 1 207 ? 9.527 -10.370 11.602 1.00 93.88 207 SER A N 1
ATOM 1624 C CA . SER A 1 207 ? 9.460 -11.585 10.781 1.00 93.88 207 SER A CA 1
ATOM 1625 C C . SER A 1 207 ? 9.264 -11.251 9.302 1.00 93.88 207 SER A C 1
ATOM 1627 O O . SER A 1 207 ? 9.934 -11.824 8.447 1.00 93.88 207 SER A O 1
ATOM 1629 N N . LEU A 1 208 ? 8.401 -10.278 8.997 1.00 92.56 208 LEU A N 1
ATOM 1630 C CA . LEU A 1 208 ? 8.220 -9.757 7.644 1.00 92.56 208 LEU A CA 1
ATOM 1631 C C . LEU A 1 208 ? 9.536 -9.186 7.099 1.00 92.56 208 LEU A C 1
ATOM 1633 O O . LEU A 1 208 ? 9.936 -9.558 6.003 1.00 92.56 208 LEU A O 1
ATOM 1637 N N . LEU A 1 209 ? 10.271 -8.380 7.872 1.00 93.12 209 LEU A N 1
ATOM 1638 C CA . LEU A 1 209 ? 11.594 -7.890 7.461 1.00 93.12 209 LEU A CA 1
ATOM 1639 C C . LEU A 1 209 ? 12.546 -9.041 7.088 1.00 93.12 209 LEU A C 1
ATOM 1641 O O . LEU A 1 209 ? 13.161 -8.998 6.024 1.00 93.12 209 LEU A O 1
ATOM 1645 N N . LEU A 1 210 ? 12.634 -10.090 7.911 1.00 93.75 210 LEU A N 1
ATOM 1646 C CA . LEU A 1 210 ? 13.483 -11.253 7.618 1.00 93.75 210 LEU A CA 1
ATOM 1647 C C . LEU A 1 210 ? 13.067 -11.966 6.323 1.00 93.75 210 LEU A C 1
ATOM 1649 O O . LEU A 1 210 ? 13.927 -12.337 5.523 1.00 93.75 210 LEU A O 1
ATOM 1653 N N . ILE A 1 211 ? 11.760 -12.112 6.086 1.00 92.88 211 ILE A N 1
ATOM 1654 C CA . ILE A 1 211 ? 11.222 -12.688 4.845 1.00 92.88 211 ILE A CA 1
ATOM 1655 C C . ILE A 1 211 ? 11.604 -11.820 3.641 1.00 92.88 211 ILE A C 1
ATOM 1657 O O . ILE A 1 211 ? 12.083 -12.352 2.642 1.00 92.88 211 ILE A O 1
ATOM 1661 N N . ALA A 1 212 ? 11.448 -10.495 3.724 1.00 90.25 212 ALA A N 1
ATOM 1662 C CA . ALA A 1 212 ? 11.832 -9.598 2.634 1.00 90.25 212 ALA A CA 1
ATOM 1663 C C . ALA A 1 212 ? 13.333 -9.670 2.331 1.00 90.25 212 ALA A C 1
ATOM 1665 O O . ALA A 1 212 ? 13.708 -9.741 1.163 1.00 90.25 212 ALA A O 1
ATOM 1666 N N . VAL A 1 213 ? 14.186 -9.709 3.358 1.00 90.69 213 VAL A N 1
ATOM 1667 C CA . VAL A 1 213 ? 15.637 -9.872 3.184 1.00 90.69 213 VAL A CA 1
ATOM 1668 C C . VAL A 1 213 ? 15.944 -11.175 2.444 1.00 90.69 213 VAL A C 1
ATOM 1670 O O . VAL A 1 213 ? 16.671 -11.151 1.454 1.00 90.69 213 VAL A O 1
ATOM 1673 N N . ALA A 1 214 ? 15.343 -12.297 2.852 1.00 90.00 214 ALA A N 1
ATOM 1674 C CA . ALA A 1 214 ? 15.516 -13.574 2.159 1.00 90.00 214 ALA A CA 1
ATOM 1675 C C . ALA A 1 214 ? 15.058 -13.506 0.689 1.00 90.00 214 ALA A C 1
ATOM 1677 O O . ALA A 1 214 ? 15.763 -13.978 -0.201 1.00 90.00 214 ALA A O 1
ATOM 1678 N N . LEU A 1 215 ? 13.915 -12.869 0.414 1.00 88.12 215 LEU A N 1
ATOM 1679 C CA . LEU A 1 215 ? 13.391 -12.702 -0.945 1.00 88.12 215 LEU A CA 1
ATOM 1680 C C . LEU A 1 215 ? 14.284 -11.821 -1.829 1.00 88.12 215 LEU A C 1
ATOM 1682 O O . LEU A 1 215 ? 14.396 -12.105 -3.020 1.00 88.12 215 LEU A O 1
ATOM 1686 N N . ILE A 1 216 ? 14.937 -10.796 -1.272 1.00 87.56 216 ILE A N 1
ATOM 1687 C CA . ILE A 1 216 ? 15.912 -9.971 -2.005 1.00 87.56 216 ILE A CA 1
ATOM 1688 C C . ILE A 1 216 ? 17.096 -10.829 -2.456 1.00 87.56 216 ILE A C 1
ATOM 1690 O O . ILE A 1 216 ? 17.466 -10.782 -3.627 1.00 87.56 216 ILE A O 1
ATOM 1694 N N . PHE A 1 217 ? 17.650 -11.659 -1.565 1.00 86.12 217 PHE A N 1
ATOM 1695 C CA . PHE A 1 217 ? 18.754 -12.558 -1.918 1.00 86.12 217 PHE A CA 1
ATOM 1696 C C . PHE A 1 217 ? 18.356 -13.604 -2.967 1.00 86.12 217 PHE A C 1
ATOM 1698 O O . PHE A 1 217 ? 19.169 -13.945 -3.818 1.00 86.12 217 PHE A O 1
ATOM 1705 N N . LEU A 1 218 ? 17.105 -14.075 -2.956 1.00 83.56 218 LEU A N 1
ATOM 1706 C CA . LEU A 1 218 ? 16.590 -15.015 -3.961 1.00 83.56 218 LEU A CA 1
ATOM 1707 C C . LEU A 1 218 ? 16.330 -14.374 -5.336 1.00 83.56 218 LEU A C 1
ATOM 1709 O O . LEU A 1 218 ? 16.193 -15.096 -6.319 1.00 83.56 218 LEU A O 1
ATOM 1713 N N . ASN A 1 219 ? 16.237 -13.044 -5.417 1.00 75.88 219 ASN A N 1
ATOM 1714 C CA . ASN A 1 219 ? 15.936 -12.306 -6.652 1.00 75.88 219 ASN A CA 1
ATOM 1715 C C . ASN A 1 219 ? 17.086 -11.372 -7.078 1.00 75.88 219 ASN A C 1
ATOM 1717 O O . ASN A 1 219 ? 16.867 -10.417 -7.826 1.00 75.88 219 ASN A O 1
ATOM 1721 N N . SER A 1 220 ? 18.308 -11.658 -6.618 1.00 68.50 220 SER A N 1
ATOM 1722 C CA . SER A 1 220 ? 19.516 -10.846 -6.808 1.00 68.50 220 SER A CA 1
ATOM 1723 C C . SER A 1 220 ? 19.794 -10.401 -8.239 1.00 68.50 220 SER A C 1
ATOM 1725 O O . SER A 1 220 ? 20.299 -9.302 -8.445 1.00 68.50 220 SER A O 1
ATOM 1727 N N . ASP A 1 221 ? 19.478 -11.254 -9.210 1.00 65.94 221 ASP A N 1
ATOM 1728 C CA . ASP A 1 221 ? 19.946 -11.108 -10.592 1.00 65.94 221 ASP A CA 1
ATOM 1729 C C . ASP A 1 221 ? 19.026 -10.221 -11.444 1.00 65.94 221 ASP A C 1
ATOM 1731 O O . ASP A 1 221 ? 19.338 -9.919 -12.591 1.00 65.94 221 ASP A O 1
ATOM 1735 N N . ARG A 1 222 ? 17.865 -9.830 -10.902 1.00 61.44 222 ARG A N 1
ATOM 1736 C CA . ARG A 1 222 ? 16.816 -9.070 -11.613 1.00 61.44 222 ARG A CA 1
ATOM 1737 C C . ARG A 1 222 ? 16.475 -7.738 -10.947 1.00 61.44 222 ARG A C 1
ATOM 1739 O O . ARG A 1 222 ? 15.674 -6.970 -11.472 1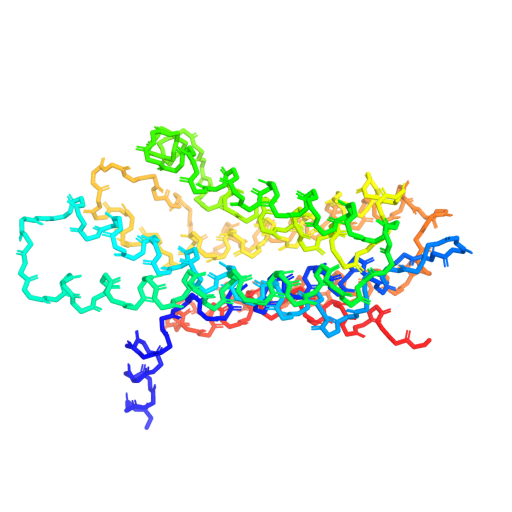.00 61.44 222 ARG A O 1
ATOM 1746 N N . ALA A 1 223 ? 17.030 -7.489 -9.767 1.00 59.28 223 ALA A N 1
ATOM 1747 C CA . ALA A 1 223 ? 16.750 -6.309 -8.971 1.00 59.28 223 ALA A CA 1
ATOM 1748 C C . ALA A 1 223 ? 17.756 -5.187 -9.271 1.00 59.28 223 ALA A C 1
ATOM 1750 O O . ALA A 1 223 ? 18.889 -5.441 -9.683 1.00 59.28 223 ALA A O 1
ATOM 1751 N N . LEU A 1 224 ? 17.369 -3.936 -8.984 1.00 62.78 224 LEU A N 1
ATOM 1752 C CA . LEU A 1 224 ? 18.354 -2.890 -8.688 1.00 62.78 224 LEU A CA 1
ATOM 1753 C C . LEU A 1 224 ? 19.330 -3.430 -7.623 1.00 62.78 224 LEU A C 1
ATOM 1755 O O . LEU A 1 224 ? 18.951 -4.305 -6.845 1.00 62.78 224 LEU A O 1
ATOM 1759 N N . SER A 1 225 ? 20.566 -2.923 -7.582 1.00 78.12 225 SER A N 1
ATOM 1760 C CA . SER A 1 225 ? 21.610 -3.357 -6.636 1.00 78.12 225 SER A CA 1
ATOM 1761 C C . SER A 1 225 ? 21.031 -3.798 -5.282 1.00 78.12 225 SER A C 1
ATOM 1763 O O . SER A 1 225 ? 20.300 -3.040 -4.642 1.00 78.12 225 SER A O 1
ATOM 1765 N N . GLN A 1 226 ? 21.350 -5.027 -4.853 1.00 82.50 226 GLN A N 1
ATOM 1766 C CA . GLN A 1 226 ? 20.798 -5.650 -3.638 1.00 82.50 226 GLN A CA 1
ATOM 1767 C C . GLN A 1 226 ? 20.856 -4.715 -2.423 1.00 82.50 226 GLN A C 1
ATOM 1769 O O . GLN A 1 226 ? 19.942 -4.694 -1.603 1.00 82.50 226 GLN A O 1
ATOM 1774 N N . TRP A 1 227 ? 21.909 -3.900 -2.337 1.00 86.12 227 TRP A N 1
ATOM 1775 C CA . TRP A 1 227 ? 22.098 -2.913 -1.280 1.00 86.12 227 TRP A CA 1
ATOM 1776 C C . TRP A 1 227 ? 21.002 -1.848 -1.232 1.00 86.12 227 TRP A C 1
ATOM 1778 O O . TRP A 1 227 ? 20.564 -1.492 -0.140 1.00 86.12 227 TRP A O 1
ATOM 1788 N N . HIS A 1 228 ? 20.510 -1.386 -2.382 1.00 88.00 228 HIS A N 1
ATOM 1789 C CA . HIS A 1 228 ? 19.402 -0.431 -2.448 1.00 88.00 228 HIS A CA 1
ATOM 1790 C C . HIS A 1 228 ? 18.110 -1.057 -1.938 1.00 88.00 228 HIS A C 1
ATOM 1792 O O . HIS A 1 228 ? 17.394 -0.438 -1.156 1.00 88.00 228 HIS A O 1
ATOM 1798 N N . TRP A 1 229 ? 17.838 -2.309 -2.309 1.00 88.94 229 TRP A N 1
ATOM 1799 C CA . TRP A 1 229 ? 16.671 -3.035 -1.810 1.00 88.94 229 TRP A CA 1
ATOM 1800 C C . TRP A 1 229 ? 16.736 -3.318 -0.318 1.00 88.94 229 TRP A C 1
ATOM 1802 O O . TRP A 1 229 ? 15.745 -3.115 0.382 1.00 88.94 229 TRP A O 1
ATOM 1812 N N . LEU A 1 230 ? 17.896 -3.739 0.182 1.00 91.12 230 LEU A N 1
ATOM 1813 C CA . LEU A 1 230 ? 18.105 -3.934 1.613 1.00 91.12 230 LEU A CA 1
ATOM 1814 C C . LEU A 1 230 ? 17.895 -2.621 2.371 1.00 91.12 230 LEU A C 1
ATOM 1816 O O . LEU A 1 230 ? 17.147 -2.597 3.344 1.00 91.12 230 LEU A O 1
ATOM 1820 N N . ALA A 1 231 ? 18.478 -1.515 1.903 1.00 92.44 231 ALA A N 1
ATOM 1821 C CA . ALA A 1 231 ? 18.288 -0.202 2.515 1.00 92.44 231 ALA A CA 1
ATOM 1822 C C . ALA A 1 231 ? 16.816 0.250 2.472 1.00 92.44 231 ALA A C 1
ATOM 1824 O O . ALA A 1 231 ? 16.288 0.728 3.478 1.00 92.44 231 ALA A O 1
ATOM 1825 N N . ALA A 1 232 ? 16.135 0.050 1.342 1.00 92.94 232 ALA A N 1
ATOM 1826 C CA . ALA A 1 232 ? 14.737 0.418 1.151 1.00 92.94 232 ALA A CA 1
ATOM 1827 C C . ALA A 1 232 ? 13.797 -0.363 2.076 1.00 92.94 232 ALA A C 1
ATOM 1829 O O . ALA A 1 232 ? 12.981 0.239 2.778 1.00 92.94 232 ALA A O 1
ATOM 1830 N N . ILE A 1 233 ? 13.936 -1.691 2.124 1.00 92.12 233 ILE A N 1
ATOM 1831 C CA . ILE A 1 233 ? 13.140 -2.549 3.006 1.00 92.12 233 ILE A CA 1
ATOM 1832 C C . ILE A 1 233 ? 13.447 -2.245 4.472 1.00 92.12 233 ILE A C 1
ATOM 1834 O O . ILE A 1 233 ? 12.512 -2.077 5.248 1.00 92.12 233 ILE A O 1
ATOM 1838 N N . CYS A 1 234 ? 14.716 -2.097 4.861 1.00 93.81 234 CYS A N 1
ATOM 1839 C CA . CYS A 1 234 ? 15.072 -1.725 6.233 1.00 93.81 234 CYS A CA 1
ATOM 1840 C C . CYS A 1 234 ? 14.439 -0.388 6.641 1.00 93.81 234 CYS A C 1
ATOM 1842 O O . CYS A 1 234 ? 13.902 -0.278 7.742 1.00 93.81 234 CYS A O 1
ATOM 1844 N N . CYS A 1 235 ? 14.447 0.613 5.756 1.00 95.12 235 CYS A N 1
ATOM 1845 C CA . CYS A 1 235 ? 13.826 1.912 6.010 1.00 95.12 235 CYS A CA 1
ATOM 1846 C C . CYS A 1 235 ? 12.298 1.800 6.163 1.00 95.12 235 CYS A C 1
ATOM 1848 O O . CYS A 1 235 ? 11.739 2.271 7.157 1.00 95.12 235 CYS A O 1
ATOM 1850 N N . GLY A 1 236 ? 11.622 1.122 5.229 1.00 94.25 236 GLY A N 1
ATOM 1851 C CA . GLY A 1 236 ? 10.176 0.891 5.301 1.00 94.25 236 GLY A CA 1
ATOM 1852 C C . GLY A 1 236 ? 9.774 0.098 6.550 1.00 94.25 236 GLY A C 1
ATOM 1853 O O . GLY A 1 236 ? 8.881 0.503 7.295 1.00 94.25 236 GLY A O 1
ATOM 1854 N N . SER A 1 237 ? 10.483 -0.991 6.847 1.00 94.31 237 SER A N 1
ATOM 1855 C CA . SER A 1 237 ? 10.247 -1.817 8.033 1.00 94.31 237 SER A CA 1
ATOM 1856 C C . SER A 1 237 ? 10.538 -1.076 9.335 1.00 94.31 237 SER A C 1
ATOM 1858 O O . SER A 1 237 ? 9.821 -1.290 10.309 1.00 94.31 237 SER A O 1
ATOM 1860 N N . ALA A 1 238 ? 11.520 -0.169 9.373 1.00 95.75 238 ALA A N 1
ATOM 1861 C CA . ALA A 1 238 ? 11.762 0.676 10.541 1.00 95.75 238 ALA A CA 1
ATOM 1862 C C . ALA A 1 238 ? 10.567 1.597 10.829 1.00 95.75 238 ALA A C 1
ATOM 1864 O O . ALA A 1 238 ? 10.176 1.743 11.986 1.00 95.75 238 ALA A O 1
ATOM 1865 N N . LEU A 1 239 ? 9.935 2.169 9.799 1.00 96.12 239 LEU A N 1
ATOM 1866 C CA . LEU A 1 239 ? 8.719 2.973 9.971 1.00 96.12 239 LEU A CA 1
ATOM 1867 C C . LEU A 1 239 ? 7.541 2.135 10.476 1.00 96.12 239 LEU A C 1
ATOM 1869 O O . LEU A 1 239 ? 6.845 2.567 11.395 1.00 96.12 239 LEU A O 1
ATOM 1873 N N . LEU A 1 240 ? 7.354 0.923 9.945 1.00 94.81 240 LEU A N 1
ATOM 1874 C CA . LEU A 1 240 ? 6.343 -0.018 10.443 1.00 94.81 240 LEU A CA 1
ATOM 1875 C C . LEU A 1 240 ? 6.604 -0.416 11.899 1.00 94.81 240 LEU A C 1
ATOM 1877 O O . LEU A 1 240 ? 5.688 -0.428 12.718 1.00 94.81 240 LEU A O 1
ATOM 1881 N N . TRP A 1 241 ? 7.863 -0.677 12.248 1.00 95.56 241 TRP A N 1
ATOM 1882 C CA . TRP A 1 241 ? 8.267 -0.986 13.614 1.00 95.56 241 TRP A CA 1
ATOM 1883 C C . TRP A 1 241 ? 7.979 0.191 14.548 1.00 95.56 241 TRP A C 1
ATOM 1885 O O . TRP A 1 241 ? 7.358 0.007 15.591 1.00 95.56 241 TRP A O 1
ATOM 1895 N N . LEU A 1 242 ? 8.342 1.419 14.165 1.00 95.62 242 LEU A N 1
ATOM 1896 C CA . LEU A 1 242 ? 8.033 2.631 14.931 1.00 95.62 242 LEU A CA 1
ATOM 1897 C C . LEU A 1 242 ? 6.525 2.860 15.079 1.00 95.62 242 LEU A C 1
ATOM 1899 O O . LEU A 1 242 ? 6.088 3.326 16.134 1.00 95.62 242 LEU A O 1
ATOM 1903 N N . ALA A 1 243 ? 5.728 2.504 14.068 1.00 92.88 243 ALA A N 1
ATOM 1904 C CA . ALA A 1 243 ? 4.275 2.614 14.117 1.00 92.88 243 ALA A CA 1
ATOM 1905 C C . ALA A 1 243 ? 3.673 1.784 15.263 1.00 92.88 243 ALA A C 1
ATOM 1907 O O . ALA A 1 243 ? 2.758 2.266 15.930 1.00 92.88 243 ALA A O 1
ATOM 1908 N N . THR A 1 244 ? 4.238 0.609 15.574 1.00 93.38 244 THR A N 1
ATOM 1909 C CA . THR A 1 244 ? 3.770 -0.242 16.690 1.00 93.38 244 THR A CA 1
ATOM 1910 C C . THR A 1 244 ? 3.866 0.433 18.065 1.00 93.38 244 THR A C 1
ATOM 1912 O O . THR A 1 244 ? 3.086 0.112 18.956 1.00 93.38 244 THR A O 1
ATOM 1915 N N . TYR A 1 245 ? 4.766 1.409 18.248 1.00 93.44 245 TYR A N 1
ATOM 1916 C CA . TYR A 1 245 ? 4.908 2.164 19.504 1.00 93.44 245 TYR A CA 1
ATOM 1917 C C . TYR A 1 245 ? 3.917 3.328 19.625 1.00 93.44 245 TYR A C 1
ATOM 1919 O O . TYR A 1 245 ? 3.844 3.975 20.670 1.00 93.44 245 TYR A O 1
ATOM 1927 N N . GLN A 1 246 ? 3.161 3.630 18.568 1.00 91.62 246 GLN A N 1
ATOM 1928 C CA . GLN A 1 246 ? 2.228 4.757 18.520 1.00 91.62 246 GLN A CA 1
ATOM 1929 C C . GLN A 1 246 ? 0.787 4.348 18.859 1.00 91.62 246 GLN A C 1
ATOM 1931 O O . GLN A 1 246 ? -0.150 4.994 18.398 1.00 91.62 246 GLN A O 1
ATOM 1936 N N . GLU A 1 247 ? 0.586 3.311 19.677 1.00 85.56 247 GLU A N 1
ATOM 1937 C CA . GLU A 1 247 ? -0.739 2.801 20.080 1.00 85.56 247 GLU A CA 1
ATOM 1938 C C . GLU A 1 247 ? -1.658 3.910 20.622 1.00 85.56 247 GLU A C 1
ATOM 1940 O O . GLU A 1 247 ? -2.812 4.043 20.228 1.00 85.56 247 GLU A O 1
ATOM 1945 N N . LYS A 1 248 ? -1.106 4.819 21.434 1.00 84.56 248 LYS A N 1
ATOM 1946 C CA . LYS A 1 248 ? -1.839 5.973 21.988 1.00 84.56 248 LYS A CA 1
ATOM 1947 C C . LYS A 1 248 ? -2.152 7.068 20.958 1.00 84.56 248 LYS A C 1
ATOM 1949 O O . LYS A 1 248 ? -2.749 8.089 21.294 1.00 84.56 248 LYS A O 1
ATOM 1954 N N . SER A 1 249 ? -1.689 6.935 19.720 1.00 85.00 249 SER A N 1
ATOM 1955 C CA . SER A 1 249 ? -1.817 7.937 18.659 1.00 85.00 249 SER A CA 1
ATOM 1956 C C . SER A 1 249 ? -2.099 7.268 17.307 1.00 85.00 249 SER A C 1
ATOM 1958 O O . SER A 1 249 ? -1.223 7.245 16.438 1.00 85.00 249 SER A O 1
ATOM 1960 N N . PRO A 1 250 ? -3.344 6.795 17.079 1.00 81.00 250 PRO A N 1
ATOM 1961 C CA . PRO A 1 250 ? -3.731 6.048 15.876 1.00 81.00 250 PRO A CA 1
ATOM 1962 C C . PRO A 1 250 ? -3.381 6.743 14.553 1.00 81.00 250 PRO A C 1
ATOM 1964 O O . PRO A 1 250 ? -3.067 6.096 13.555 1.00 81.00 250 PRO A O 1
ATOM 1967 N N . TRP A 1 251 ? -3.391 8.079 14.528 1.00 79.06 251 TRP A N 1
ATOM 1968 C CA . TRP A 1 251 ? -3.051 8.845 13.327 1.00 79.06 251 TRP A CA 1
ATOM 1969 C C . TRP A 1 251 ? -1.556 8.790 13.011 1.00 79.06 251 TRP A C 1
ATOM 1971 O O . TRP A 1 251 ? -1.194 8.700 11.842 1.00 79.06 251 TRP A O 1
ATOM 1981 N N . ARG A 1 252 ? -0.687 8.788 14.033 1.00 86.62 252 ARG A N 1
ATOM 1982 C CA . ARG A 1 252 ? 0.765 8.633 13.855 1.00 86.62 252 ARG A CA 1
ATOM 1983 C C . ARG A 1 252 ? 1.086 7.238 13.364 1.00 86.62 252 ARG A C 1
ATOM 1985 O O . ARG A 1 252 ? 1.874 7.097 12.440 1.00 86.62 252 ARG A O 1
ATOM 1992 N N . MET A 1 253 ? 0.443 6.235 13.959 1.00 88.81 253 MET A N 1
ATOM 1993 C CA . MET A 1 253 ? 0.561 4.844 13.533 1.00 88.81 253 MET A CA 1
ATOM 1994 C C . MET A 1 253 ? 0.204 4.694 12.049 1.00 88.81 253 MET A C 1
ATOM 1996 O O . MET A 1 253 ? 0.993 4.157 11.280 1.00 88.81 253 MET A O 1
ATOM 2000 N N . THR A 1 254 ? -0.930 5.262 11.633 1.00 84.06 254 THR A N 1
ATOM 2001 C CA . THR A 1 254 ? -1.384 5.230 10.233 1.00 84.06 254 THR A CA 1
ATOM 2002 C C . THR A 1 254 ? -0.426 5.972 9.305 1.00 84.06 254 THR A C 1
ATOM 2004 O O . THR A 1 254 ? -0.034 5.441 8.274 1.00 84.06 254 THR A O 1
ATOM 2007 N N . PHE A 1 255 ? -0.004 7.181 9.682 1.00 85.88 255 PHE A N 1
ATOM 2008 C CA . PHE A 1 255 ? 0.928 7.971 8.882 1.00 85.88 255 PHE A CA 1
ATOM 2009 C C . PHE A 1 255 ? 2.252 7.232 8.658 1.00 85.88 255 PHE A C 1
ATOM 2011 O O . PHE A 1 255 ? 2.722 7.150 7.530 1.00 85.88 255 PHE A O 1
ATOM 2018 N N . LEU A 1 256 ? 2.832 6.656 9.715 1.00 91.56 256 LEU A N 1
ATOM 2019 C CA . LEU A 1 256 ? 4.072 5.881 9.624 1.00 91.56 256 LEU A CA 1
ATOM 2020 C C . LEU A 1 256 ? 3.896 4.618 8.774 1.00 91.56 256 LEU A C 1
ATOM 2022 O O . LEU A 1 256 ? 4.757 4.317 7.948 1.00 91.56 256 LEU A O 1
ATOM 2026 N N . ALA A 1 257 ? 2.778 3.907 8.942 1.00 89.94 257 ALA A N 1
ATOM 2027 C CA . ALA A 1 257 ? 2.488 2.712 8.163 1.00 89.94 257 ALA A CA 1
ATOM 2028 C C . ALA A 1 257 ? 2.343 3.028 6.673 1.00 89.94 257 ALA A C 1
ATOM 2030 O O . ALA A 1 257 ? 2.956 2.360 5.839 1.00 89.94 257 ALA A O 1
ATOM 2031 N N . ASP A 1 258 ? 1.569 4.053 6.328 1.00 86.94 258 ASP A N 1
ATOM 2032 C CA . ASP A 1 258 ? 1.292 4.431 4.941 1.00 86.94 258 ASP A CA 1
ATOM 2033 C C . ASP A 1 258 ? 2.477 5.120 4.259 1.00 86.94 258 ASP A C 1
ATOM 2035 O O . ASP A 1 258 ? 2.617 5.050 3.039 1.00 86.94 258 ASP A O 1
ATOM 2039 N N . PHE A 1 259 ? 3.361 5.757 5.031 1.00 90.12 259 PHE A N 1
ATOM 2040 C CA . PHE A 1 259 ? 4.599 6.334 4.512 1.00 90.12 259 PHE A CA 1
ATOM 2041 C C . PHE A 1 259 ? 5.709 5.288 4.333 1.00 90.12 259 PHE A C 1
ATOM 2043 O O . PHE A 1 259 ? 6.677 5.549 3.622 1.00 90.12 259 PHE A O 1
ATOM 2050 N N . SER A 1 260 ? 5.579 4.092 4.921 1.00 93.44 260 SER A N 1
ATOM 2051 C CA . SER A 1 260 ? 6.602 3.043 4.810 1.00 93.44 260 SER A CA 1
ATOM 2052 C C . SER A 1 260 ? 6.948 2.640 3.367 1.00 93.44 260 SER A C 1
ATOM 2054 O O . SER A 1 260 ? 8.144 2.581 3.064 1.00 93.44 260 SER A O 1
ATOM 2056 N N . PRO A 1 261 ? 5.989 2.463 2.429 1.00 90.81 261 PRO A N 1
ATOM 2057 C CA . PRO A 1 261 ? 6.319 2.130 1.044 1.00 90.81 261 PRO A CA 1
ATOM 2058 C C . PRO A 1 261 ? 6.901 3.337 0.296 1.00 90.81 261 PRO A C 1
ATOM 2060 O O . PRO A 1 261 ? 7.730 3.175 -0.594 1.00 90.81 261 PRO A O 1
ATOM 2063 N N . VAL A 1 26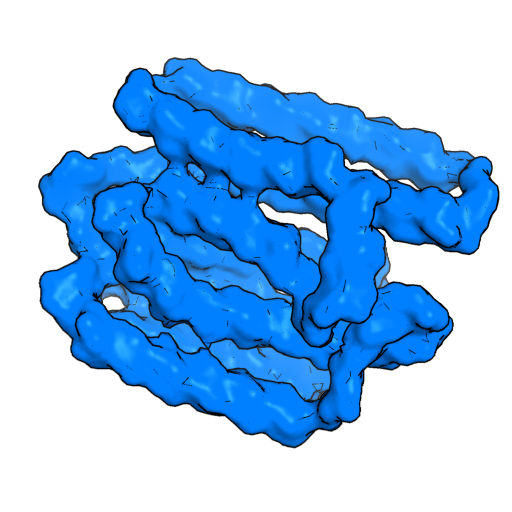2 ? 6.513 4.561 0.676 1.00 90.62 262 VAL A N 1
ATOM 2064 C CA . VAL A 1 262 ? 7.072 5.801 0.111 1.00 90.62 262 VAL A CA 1
ATOM 2065 C C . VAL A 1 262 ? 8.535 5.960 0.508 1.00 90.62 262 VAL A C 1
ATOM 2067 O O . VAL A 1 262 ? 9.370 6.241 -0.345 1.00 90.62 262 VAL A O 1
ATOM 2070 N N . ALA A 1 263 ? 8.864 5.744 1.781 1.00 92.69 263 ALA A N 1
ATOM 2071 C CA . ALA A 1 263 ? 10.239 5.815 2.261 1.00 92.69 263 ALA A CA 1
ATOM 2072 C C . ALA A 1 263 ? 11.131 4.785 1.557 1.00 92.69 263 ALA A C 1
ATOM 2074 O O . ALA A 1 263 ? 12.213 5.131 1.090 1.00 92.69 263 ALA A O 1
ATOM 2075 N N . ALA A 1 264 ? 10.642 3.552 1.396 1.00 92.62 264 ALA A N 1
ATOM 2076 C CA . ALA A 1 264 ? 11.331 2.533 0.613 1.00 92.62 264 ALA A CA 1
ATOM 2077 C C . ALA A 1 264 ? 11.533 2.980 -0.848 1.00 92.62 264 ALA A C 1
ATOM 2079 O O . ALA A 1 264 ? 12.642 2.888 -1.370 1.00 92.62 264 ALA A O 1
ATOM 2080 N N . ALA A 1 265 ? 10.501 3.532 -1.492 1.00 90.44 265 ALA A N 1
ATOM 2081 C CA . ALA A 1 265 ? 10.597 4.039 -2.860 1.00 90.44 265 ALA A CA 1
ATOM 2082 C C . ALA A 1 265 ? 11.611 5.182 -3.019 1.00 90.44 265 ALA A C 1
ATOM 2084 O O . ALA A 1 265 ? 12.312 5.225 -4.026 1.00 90.44 265 ALA A O 1
ATOM 2085 N N . ILE A 1 266 ? 11.711 6.089 -2.039 1.00 91.62 266 ILE A N 1
ATOM 2086 C CA . ILE A 1 266 ? 12.704 7.174 -2.050 1.00 91.62 266 ILE A CA 1
ATOM 2087 C C . ILE A 1 266 ? 14.112 6.585 -2.091 1.00 91.62 266 ILE A C 1
ATOM 2089 O O . ILE A 1 266 ? 14.900 6.994 -2.937 1.00 91.62 266 ILE A O 1
ATOM 2093 N N . ILE A 1 267 ? 14.409 5.595 -1.245 1.00 92.94 267 ILE A N 1
ATOM 2094 C CA . ILE A 1 267 ? 15.718 4.927 -1.240 1.00 92.94 267 ILE A CA 1
ATOM 2095 C C . ILE A 1 267 ? 16.000 4.235 -2.578 1.00 92.94 267 ILE A C 1
ATOM 2097 O O . ILE A 1 267 ? 17.105 4.355 -3.095 1.00 92.94 267 ILE A O 1
ATOM 2101 N N . LEU A 1 268 ? 15.005 3.568 -3.169 1.00 89.19 268 LEU A N 1
ATOM 2102 C CA . LEU A 1 268 ? 15.145 2.926 -4.485 1.00 89.19 268 LEU A CA 1
ATOM 2103 C C . LEU A 1 268 ? 15.332 3.927 -5.634 1.00 89.19 268 LEU A C 1
ATOM 2105 O O . LEU A 1 268 ? 15.828 3.549 -6.685 1.00 89.19 268 LEU A O 1
ATOM 2109 N N . SER A 1 269 ? 14.914 5.182 -5.456 1.00 87.62 269 SER A N 1
ATOM 2110 C CA . SER A 1 269 ? 15.071 6.241 -6.462 1.00 87.62 269 SER A CA 1
ATOM 2111 C C . SER A 1 269 ? 16.420 6.962 -6.406 1.00 87.62 269 SER A C 1
ATOM 2113 O O . SER A 1 269 ? 16.691 7.802 -7.265 1.00 87.62 269 SER A O 1
ATOM 2115 N N . LEU A 1 270 ? 17.236 6.682 -5.384 1.00 86.69 270 LEU A N 1
ATOM 2116 C CA . LEU A 1 270 ? 18.575 7.249 -5.270 1.00 86.69 270 LEU A CA 1
ATOM 2117 C C . LEU A 1 270 ? 19.515 6.624 -6.321 1.00 86.69 270 LEU A C 1
ATOM 2119 O O . LEU A 1 270 ? 19.330 5.456 -6.668 1.00 86.69 270 LEU A O 1
ATOM 2123 N N . PRO A 1 271 ? 20.474 7.408 -6.847 1.00 71.50 271 PRO A N 1
ATOM 2124 C CA . PRO A 1 271 ? 21.416 6.964 -7.874 1.00 71.50 271 PRO A CA 1
ATOM 2125 C C . PRO A 1 271 ? 22.467 5.974 -7.357 1.00 71.50 271 PRO A C 1
ATOM 2127 O O . PRO A 1 271 ? 22.862 6.087 -6.173 1.00 71.50 271 PRO A O 1
#

Nearest PDB structures (foldseek):
  7bpu-assembly2_B  TM=4.456E-01  e=2.207E-03  Methanocaldococcus jannaschii DSM 2661
  8f4r-assembly1_B  TM=3.344E-01  e=4.322E+00  Escherichia coli

Solvent-accessible surface area (backbone atoms only — not comparable to full-atom values): 14036 Å² total; per-residue (Å²): 112,69,67,59,53,49,42,48,68,69,70,47,49,86,64,63,47,47,40,42,28,34,50,10,42,9,38,32,33,41,43,38,39,74,67,93,86,60,83,48,54,57,61,71,53,36,51,51,39,52,45,31,46,47,54,29,50,53,45,48,51,56,51,51,60,47,66,76,72,54,90,84,59,76,69,54,62,56,50,51,54,50,39,53,48,32,45,50,49,32,51,49,44,44,51,54,45,50,72,74,41,58,72,82,50,35,52,40,49,49,53,24,51,49,42,51,45,61,47,69,74,43,47,85,65,50,41,71,52,45,45,64,72,44,85,58,64,58,50,70,59,50,50,32,48,39,50,24,22,30,43,28,27,12,53,66,92,47,39,85,64,44,47,64,46,55,43,36,58,51,51,42,31,41,52,52,53,38,59,67,41,20,71,65,26,65,75,34,98,77,42,68,40,50,90,66,57,63,68,53,56,42,53,50,43,53,50,38,48,54,51,32,54,54,47,48,67,76,41,53,92,63,43,39,61,62,66,42,52,52,52,9,49,53,50,16,46,49,30,41,49,56,20,54,76,27,72,95,36,59,68,58,20,47,48,30,26,19,42,13,36,34,51,17,17,54,47,30,63,56,133

pLDDT: mean 75.47, std 13.01, range [38.44, 96.12]

Mean predicted aligned error: 8.67 Å

Sequence (271 aa):
MQTIDTFLKTTIPFRWSSVMAVLGTGAMARYGFISESSQPIPWPHSVFVLSSFTLLIYQLDSILGLLESRPVSALIKGRHRWLIFSCFIALICSTYCCFLLPSERTGYLSIGLILISLYIFPALKIRPALDRFLPIRWTYLSIILASAAITMGGDPAHLPHMLPIIGVLLCGNLLICDFRDQDQDQAHPNRTAFPWGAEHARIMVGSLLLIAVALIFLNSDRALSQWHWLAAICCGSALLWLATYQEKSPWRMTFLADFSPVAAAIILSLP

Foldseek 3Di:
DVVVLVCLVPPVPLQLLLLLLLLLLLLCQQLWWDDPDDDFQPSVLLSQLLNLLSQLLVLVVVLVVVVVPDDDDPVSVVSVVVNVVSVVSNVVSLVVSCVPDDPVNNVLSVVLVVLSVVCVPCVVPVQLVCQQVPLFHCPSVLCSSSLSSSSRRHDPVCCVLSCQLSVLLSVLLRLLLLQLCQVVQVVDPSGNHNPDALVVNLVSLVVSLVSNLVSLVVCCVGTDHSVLSNVLSVQLSVLSNVLSVCSVRSSSSSNSSSCSSVSSSVSSNDD

Secondary structure (DSSP, 8-state):
-HHHHHHHHHTS-TTSHHHHHHHHHHHHHHHSB--SS--PPPHHHHHHHHHHHHHHHHHHHHHHHHHTTSS--HHHHHHHHHHHHHHHHHHHHHHHHHHHS-HHHHHHHHHHHHHHHHHHTTTTTHHHHHHHH-SSTTHHHHHHHHHHHHHHHS-GGGHHHHHHHHHHHHHHHHHHHHHHHHHHHHTSTT-----S-HHHHHHHHHHHHHHHHHHHHHTTTTBS-HHHHHHHHHHHHHHHHHHHT-TT-HHHHHHHHHHHHHHHHHHHT--